Protein AF-A0A6A5URS4-F1 (afdb_monomer)

Organism: NCBI:txid1447943

InterPro domains:
  IPR021838 Protein of unknown function DUF3431 [PF11913] (34-203)

pLDDT: mean 83.33, std 19.39, range [23.53, 97.69]

Radius of gyration: 18.2 Å; Cα contacts (8 Å, |Δi|>4): 415; chains: 1; bounding box: 45×42×52 Å

Mean predicted aligned error: 7.95 Å

Foldseek 3Di:
DKAWQAQQDPVRPFGHGDPDDPPPPDDDPPVHRLCVCLVCVVPDGFKTWIGHDDQAFQQQQAPQSGCVLLRVLFDVVLCVVLQKAASDQAQPPFPFFLAQQVVCQCPDDVPLRLNNVLQVVCCQLPPPDDDDRGAGDRFDQGMMGGSVLSVVDDSVSSVSLSVCQVPDPDDPSNNVRSVRRCVVVSSPHPRGDRFFSLVNCCSGRVPNPADAPDRRDGNNGHDRDPDRDADPPPPQAHPVRDGDDDSDDPD

Solvent-accessible surface area (backbone atoms only — not comparable to full-atom values): 14514 Å² total; per-residue (Å²): 124,50,40,66,55,22,35,61,44,96,82,74,84,51,68,39,64,64,92,71,77,90,83,70,89,82,76,67,93,78,48,70,56,55,49,49,55,62,77,33,60,95,69,58,59,68,37,42,33,33,32,56,84,56,56,64,38,80,82,29,72,27,74,58,13,39,39,63,69,52,64,76,32,47,34,62,72,48,34,69,73,60,25,48,39,70,69,34,41,56,21,91,44,31,36,66,56,65,29,33,22,74,81,29,55,77,45,83,58,96,71,86,53,35,24,23,54,34,42,66,50,44,50,68,69,41,71,92,57,82,83,55,70,41,31,12,32,36,50,82,53,30,32,36,38,24,39,68,44,59,60,74,48,60,66,68,55,58,50,48,51,51,48,49,70,74,69,50,92,60,55,71,71,38,54,47,46,44,51,44,71,35,49,55,46,74,58,73,42,57,53,52,51,64,66,43,23,63,58,35,36,23,53,47,38,66,50,60,94,64,84,48,95,46,60,48,41,33,75,88,35,40,71,89,67,98,55,94,66,80,46,83,63,58,66,44,29,38,91,86,74,41,85,40,82,63,80,65,80,93,123

Nearest PDB structures (foldseek):
  6u4b-assembly1_A  TM=4.841E-01  e=1.661E+00  Klebsiella pneumoniae

Structure (mmCIF, N/CA/C/O backbone):
data_AF-A0A6A5URS4-F1
#
_entry.id   AF-A0A6A5URS4-F1
#
loop_
_atom_site.group_PDB
_atom_site.id
_atom_site.type_symbol
_atom_site.label_atom_id
_atom_site.label_alt_id
_atom_site.label_comp_id
_atom_site.label_asym_id
_atom_site.label_entity_id
_atom_site.label_seq_id
_atom_site.pdbx_PDB_ins_code
_atom_site.Cartn_x
_atom_site.Cartn_y
_atom_site.Cartn_z
_atom_site.occupancy
_atom_site.B_iso_or_equiv
_atom_site.auth_seq_id
_atom_site.auth_comp_id
_atom_site.auth_asym_id
_atom_site.auth_atom_id
_atom_site.pdbx_PDB_model_num
ATOM 1 N N . MET A 1 1 ? -5.156 7.722 -6.228 1.00 39.22 1 MET A N 1
ATOM 2 C CA . MET A 1 1 ? -6.021 6.889 -5.353 1.00 39.22 1 MET A CA 1
ATOM 3 C C . MET A 1 1 ? -6.401 5.601 -6.073 1.00 39.22 1 MET A C 1
ATOM 5 O O . MET A 1 1 ? -6.488 5.619 -7.298 1.00 39.22 1 MET A O 1
ATOM 9 N N . ALA A 1 2 ? -6.536 4.492 -5.349 1.00 33.38 2 ALA A N 1
ATOM 10 C CA . ALA A 1 2 ? -6.688 3.148 -5.904 1.00 33.38 2 ALA A CA 1
ATOM 11 C C . ALA A 1 2 ? -8.144 2.632 -5.821 1.00 33.38 2 ALA A C 1
ATOM 13 O O . ALA A 1 2 ? -8.821 2.856 -4.821 1.00 33.38 2 ALA A O 1
ATOM 14 N N . GLN A 1 3 ? -8.640 1.975 -6.873 1.00 39.16 3 GLN A N 1
ATOM 15 C CA . GLN A 1 3 ? -9.983 1.391 -6.991 1.00 39.16 3 GLN A CA 1
ATOM 16 C C . GLN A 1 3 ? -9.964 -0.132 -6.706 1.00 39.16 3 GLN A C 1
ATOM 18 O O . GLN A 1 3 ? -8.910 -0.751 -6.560 1.00 39.16 3 GLN A O 1
ATOM 23 N N . VAL A 1 4 ? -11.138 -0.752 -6.571 1.00 45.12 4 VAL A N 1
ATOM 24 C CA . VAL A 1 4 ? -11.290 -2.220 -6.537 1.00 45.12 4 VAL A CA 1
ATOM 25 C C . VAL A 1 4 ? -11.300 -2.720 -7.980 1.00 45.12 4 VAL A C 1
ATOM 27 O O . VAL A 1 4 ? -12.211 -2.369 -8.724 1.00 45.12 4 VAL A O 1
ATOM 30 N N . PHE A 1 5 ? -10.307 -3.512 -8.391 1.00 43.25 5 PHE A N 1
ATOM 31 C CA . PHE A 1 5 ? -10.167 -3.957 -9.789 1.00 43.25 5 PHE A CA 1
ATOM 32 C C . PHE A 1 5 ? -10.420 -5.441 -10.027 1.00 43.25 5 PHE A C 1
ATOM 34 O O . PHE A 1 5 ? -10.393 -5.882 -11.174 1.00 43.25 5 PHE A O 1
ATOM 41 N N . GLY A 1 6 ? -10.715 -6.216 -8.988 1.00 49.34 6 GLY A N 1
ATOM 42 C CA . GLY A 1 6 ? -10.865 -7.650 -9.162 1.00 49.34 6 GLY A CA 1
ATOM 43 C C . GLY A 1 6 ? -11.648 -8.312 -8.048 1.00 49.34 6 GLY A C 1
ATOM 44 O O . GLY A 1 6 ? -11.278 -8.199 -6.882 1.00 49.34 6 GLY A O 1
ATOM 45 N N . VAL A 1 7 ? -12.688 -9.043 -8.439 1.00 44.72 7 VAL A N 1
ATOM 46 C CA . VAL A 1 7 ? -13.185 -10.205 -7.700 1.00 44.72 7 VAL A CA 1
ATOM 47 C C . VAL A 1 7 ? -12.621 -11.440 -8.402 1.00 44.72 7 VAL A C 1
ATOM 49 O O . VAL A 1 7 ? -12.713 -11.540 -9.631 1.00 44.72 7 VAL A O 1
ATOM 52 N N . ALA A 1 8 ? -11.991 -12.345 -7.651 1.00 43.31 8 ALA A N 1
ATOM 53 C CA . ALA A 1 8 ? -11.546 -13.622 -8.202 1.00 43.31 8 ALA A CA 1
ATOM 54 C C . ALA A 1 8 ? -12.772 -14.451 -8.625 1.00 43.31 8 ALA A C 1
ATOM 56 O O . ALA A 1 8 ? -13.715 -14.611 -7.852 1.00 43.31 8 ALA A O 1
ATOM 57 N N . ASP A 1 9 ? -12.778 -14.935 -9.868 1.00 39.00 9 ASP A N 1
ATOM 58 C CA . ASP A 1 9 ? -13.810 -15.850 -10.357 1.00 39.00 9 ASP A CA 1
ATOM 59 C C . ASP A 1 9 ? -13.654 -17.214 -9.657 1.00 39.00 9 ASP A C 1
ATOM 61 O O . ASP A 1 9 ? -12.554 -17.778 -9.720 1.00 39.00 9 ASP A O 1
ATOM 65 N N . PRO A 1 10 ? -14.704 -17.790 -9.041 1.00 38.69 10 PRO A N 1
ATOM 66 C CA . PRO A 1 10 ? -14.643 -19.131 -8.455 1.00 38.69 10 PRO A CA 1
ATOM 67 C C . PRO A 1 10 ? -14.248 -20.238 -9.454 1.00 38.69 10 PRO A C 1
ATOM 69 O O . PRO A 1 10 ? -13.943 -21.351 -9.035 1.00 38.69 10 PRO A O 1
ATOM 72 N N . THR A 1 11 ? -14.214 -19.964 -10.767 1.00 39.94 11 THR A N 1
ATOM 73 C CA . THR A 1 11 ? -13.772 -20.917 -11.803 1.00 39.94 11 THR A CA 1
ATOM 74 C C . THR A 1 11 ? -12.301 -20.788 -12.230 1.00 39.94 11 THR A C 1
ATOM 76 O O . THR A 1 11 ? -11.890 -21.455 -13.178 1.00 39.94 11 THR A O 1
ATOM 79 N N . GLY A 1 12 ? -11.488 -19.945 -11.579 1.00 35.84 12 GLY A N 1
ATOM 80 C CA . GLY A 1 12 ? -10.029 -19.905 -11.786 1.00 35.84 12 GLY A CA 1
ATOM 81 C C . GLY A 1 12 ? -9.537 -19.246 -13.086 1.00 35.84 12 GLY A C 1
ATOM 82 O O . GLY A 1 12 ? -8.358 -19.349 -13.413 1.00 35.84 12 GLY A O 1
ATOM 83 N N . SER A 1 13 ? -10.398 -18.549 -13.837 1.00 36.44 13 SER A N 1
ATOM 84 C CA . SER A 1 13 ? -10.063 -17.978 -15.158 1.00 36.44 13 SER A CA 1
ATOM 85 C C . SER A 1 13 ? -9.653 -16.493 -15.160 1.00 36.44 13 SER A C 1
ATOM 87 O O . SER A 1 13 ? -9.626 -15.870 -16.220 1.00 36.44 13 SER A O 1
ATOM 89 N N . GLY A 1 14 ? -9.310 -15.917 -14.003 1.00 48.38 14 GLY A N 1
ATOM 90 C CA . GLY A 1 14 ? -8.761 -14.558 -13.881 1.00 48.38 14 GLY A CA 1
ATOM 91 C C . GLY A 1 14 ? -9.614 -13.583 -13.062 1.00 48.38 14 GLY A C 1
ATOM 92 O O . GLY A 1 14 ? -10.703 -13.907 -12.590 1.00 48.38 14 GLY A O 1
ATOM 93 N N . TRP A 1 15 ? -9.087 -12.370 -12.875 1.00 47.22 15 TRP A N 1
ATOM 94 C CA . TRP A 1 15 ? -9.756 -11.281 -12.163 1.00 47.22 15 TRP A CA 1
ATOM 95 C C . TRP A 1 15 ? -10.857 -10.668 -13.028 1.00 47.22 15 TRP A C 1
ATOM 97 O O . TRP A 1 15 ? -10.594 -10.226 -14.149 1.00 47.22 15 TRP A O 1
ATOM 107 N N . ARG A 1 16 ? -12.089 -10.600 -12.513 1.00 42.78 16 ARG A N 1
ATOM 108 C CA . ARG A 1 16 ? -13.166 -9.841 -13.161 1.00 42.78 16 ARG A CA 1
ATOM 109 C C . ARG A 1 16 ? -13.296 -8.468 -12.507 1.00 42.78 16 ARG A C 1
ATOM 111 O O . ARG A 1 16 ? -13.319 -8.405 -11.275 1.00 42.78 16 ARG A O 1
ATOM 118 N N . PRO A 1 17 ? -13.462 -7.384 -13.287 1.00 43.75 17 PRO A N 1
ATOM 119 C CA . PRO A 1 17 ? -13.872 -6.105 -12.726 1.00 43.75 17 PRO A CA 1
ATOM 120 C C . PRO A 1 17 ? -15.165 -6.305 -11.933 1.00 43.75 17 PRO A C 1
ATOM 122 O O . PRO A 1 17 ? -16.109 -6.920 -12.442 1.00 43.75 17 PRO A O 1
ATOM 125 N N . ALA A 1 18 ? -15.226 -5.799 -10.701 1.00 41.00 18 ALA A N 1
ATOM 126 C CA . ALA A 1 18 ? -16.483 -5.764 -9.967 1.00 41.00 18 ALA A CA 1
ATOM 127 C C . ALA A 1 18 ? -17.496 -4.954 -10.799 1.00 41.00 18 ALA A C 1
ATOM 129 O O . ALA A 1 18 ? -17.259 -3.787 -11.116 1.00 41.00 18 ALA A O 1
ATOM 130 N N . LYS A 1 19 ? -18.613 -5.564 -11.216 1.00 36.00 19 LYS A N 1
ATOM 131 C CA . LYS A 1 19 ? -19.698 -4.829 -11.880 1.00 36.00 19 LYS A CA 1
ATOM 132 C C . LYS A 1 19 ? -20.358 -3.905 -10.851 1.00 36.00 19 LYS A C 1
ATOM 134 O O . LYS A 1 19 ? -21.256 -4.342 -10.143 1.00 36.00 19 LYS A O 1
ATOM 139 N N . ALA A 1 20 ? -19.949 -2.638 -10.799 1.00 31.59 20 ALA A N 1
ATOM 140 C CA . ALA A 1 20 ? -20.690 -1.579 -10.114 1.00 31.59 20 ALA A CA 1
ATOM 141 C C . ALA A 1 20 ? -20.427 -0.189 -10.737 1.00 31.59 20 ALA A C 1
ATOM 143 O O . ALA A 1 20 ? -19.345 0.375 -10.622 1.00 31.59 20 ALA A O 1
ATOM 144 N N . LEU A 1 21 ? -21.474 0.341 -11.382 1.00 33.16 21 LEU A N 1
ATOM 145 C CA . LEU A 1 21 ? -21.854 1.763 -11.455 1.00 33.16 21 LEU A CA 1
ATOM 146 C C . LEU A 1 21 ? -20.827 2.781 -11.997 1.00 33.16 21 LEU A C 1
ATOM 148 O O . LEU A 1 21 ? -20.313 3.638 -11.286 1.00 33.16 21 LEU A O 1
ATOM 152 N N . VAL A 1 22 ? -20.696 2.818 -13.326 1.00 29.94 22 VAL A N 1
ATOM 153 C CA . VAL A 1 22 ? -20.069 3.923 -14.087 1.00 29.94 22 VAL A CA 1
ATOM 154 C C . VAL A 1 22 ? -20.869 5.247 -13.995 1.00 29.94 22 VAL A C 1
ATOM 156 O O . VAL A 1 22 ? -20.374 6.300 -14.381 1.00 29.94 22 VAL A O 1
ATOM 159 N N . HIS A 1 23 ? -22.087 5.249 -13.437 1.00 23.53 23 HIS A N 1
ATOM 160 C CA . HIS A 1 23 ? -23.019 6.384 -13.548 1.00 23.53 23 HIS A CA 1
ATOM 161 C C . HIS A 1 23 ? -23.103 7.364 -12.363 1.00 23.53 23 HIS A C 1
ATOM 163 O O . HIS A 1 23 ? -23.906 8.291 -12.424 1.00 23.53 23 HIS A O 1
ATOM 169 N N . GLN A 1 24 ? -22.263 7.263 -11.329 1.00 26.42 24 GLN A N 1
ATOM 170 C CA . GLN A 1 24 ? -22.275 8.232 -10.216 1.00 26.42 24 GLN A CA 1
ATOM 171 C C . GLN A 1 24 ? -20.876 8.785 -9.895 1.00 26.42 24 GLN A C 1
ATOM 173 O O . GLN A 1 24 ? -20.415 8.795 -8.763 1.00 26.42 24 GLN A O 1
ATOM 178 N N . GLN A 1 25 ? -20.175 9.287 -10.917 1.00 35.41 25 GLN A N 1
ATOM 179 C CA . GLN A 1 25 ? -18.819 9.850 -10.794 1.00 35.41 25 GLN A CA 1
ATOM 180 C C . GLN A 1 25 ? -18.761 11.308 -10.289 1.00 35.41 25 GLN A C 1
ATOM 182 O O . GLN A 1 25 ? -17.893 12.083 -10.691 1.00 35.41 25 GLN A O 1
ATOM 187 N N . ARG A 1 26 ? -19.651 11.717 -9.382 1.00 30.12 26 ARG A N 1
ATOM 188 C CA . ARG A 1 26 ? -19.564 13.042 -8.745 1.00 30.12 26 ARG A CA 1
ATOM 189 C C . ARG A 1 26 ? -19.908 12.979 -7.260 1.00 30.12 26 ARG A C 1
ATOM 191 O O . ARG A 1 26 ? -21.005 13.351 -6.873 1.00 30.12 26 ARG A O 1
ATOM 198 N N . ALA A 1 27 ? -18.945 12.527 -6.460 1.00 29.86 27 ALA A N 1
ATOM 199 C CA . ALA A 1 27 ? -18.604 13.067 -5.139 1.00 29.86 27 ALA A CA 1
ATOM 200 C C . ALA A 1 27 ? -17.473 12.219 -4.525 1.00 29.86 27 ALA A C 1
ATOM 202 O O . ALA A 1 27 ? -17.609 11.010 -4.408 1.00 29.86 27 ALA A O 1
ATOM 203 N N . LEU A 1 28 ? -16.368 12.882 -4.163 1.00 39.09 28 LEU A N 1
ATOM 204 C CA . LEU A 1 28 ? -15.270 12.425 -3.293 1.00 39.09 28 LEU A CA 1
ATOM 205 C C . LEU A 1 28 ? -14.466 11.187 -3.753 1.00 39.09 28 LEU A C 1
ATOM 207 O O . LEU A 1 28 ? -14.853 10.028 -3.629 1.00 39.09 28 LEU A O 1
ATOM 211 N N . LYS A 1 29 ? -13.245 11.461 -4.235 1.00 41.03 29 LYS A N 1
ATOM 212 C CA . LYS A 1 29 ? -12.266 10.505 -4.793 1.00 41.03 29 LYS A CA 1
ATOM 213 C C . LYS A 1 29 ? -11.794 9.423 -3.797 1.00 41.03 29 LYS A C 1
ATOM 215 O O . LYS A 1 29 ? -11.132 8.476 -4.219 1.00 41.03 29 LYS A O 1
ATOM 220 N N . SER A 1 30 ? -12.160 9.534 -2.516 1.00 40.91 30 SER A N 1
ATOM 221 C CA . SER A 1 30 ? -11.771 8.657 -1.406 1.00 40.91 30 SER A CA 1
ATOM 222 C C . SER A 1 30 ? -12.851 7.633 -0.985 1.00 40.91 30 SER A C 1
ATOM 224 O O . SER A 1 30 ? -12.552 6.753 -0.172 1.00 40.91 30 SER A O 1
ATOM 226 N N . ASP A 1 31 ? -14.071 7.681 -1.536 1.00 47.44 31 ASP A N 1
ATOM 227 C CA . ASP A 1 31 ? -15.219 6.892 -1.035 1.00 47.44 31 ASP A CA 1
ATOM 228 C C . ASP A 1 31 ? -15.298 5.465 -1.638 1.00 47.44 31 ASP A C 1
ATOM 230 O O . ASP A 1 31 ? -15.711 4.512 -0.979 1.00 47.44 31 ASP A O 1
ATOM 234 N N . PHE A 1 32 ? -14.793 5.255 -2.862 1.00 44.84 32 PHE A N 1
ATOM 235 C CA . PHE A 1 32 ? -15.071 4.035 -3.648 1.00 44.84 32 PHE A CA 1
ATOM 236 C C . PHE A 1 32 ? -14.560 2.718 -3.031 1.00 44.84 32 PHE A C 1
ATOM 238 O O . PHE A 1 32 ? -15.265 1.710 -3.034 1.00 44.84 32 PHE A O 1
ATOM 245 N N . ARG A 1 33 ? -13.339 2.697 -2.478 1.00 45.91 33 ARG A N 1
ATOM 246 C CA . ARG A 1 33 ? -12.759 1.469 -1.897 1.00 45.91 33 ARG A CA 1
ATOM 247 C C . ARG A 1 33 ? -13.492 1.028 -0.620 1.00 45.91 33 ARG A C 1
ATOM 249 O O . ARG A 1 33 ? -13.589 -0.164 -0.342 1.00 45.91 33 ARG A O 1
ATOM 256 N N . ARG A 1 34 ? -13.969 2.002 0.159 1.00 51.59 34 ARG A N 1
ATOM 257 C CA . ARG A 1 34 ? -14.490 1.825 1.522 1.00 51.59 34 ARG A CA 1
ATOM 258 C C . ARG A 1 34 ? -15.977 1.511 1.540 1.00 51.59 34 ARG A C 1
ATOM 260 O O . ARG A 1 34 ? -16.388 0.667 2.331 1.00 51.59 34 ARG A O 1
ATOM 267 N N . SER A 1 35 ? -16.741 2.093 0.618 1.00 60.25 35 SER A N 1
ATOM 268 C CA . SER A 1 35 ? -18.145 1.734 0.426 1.00 60.25 35 SER A CA 1
ATOM 269 C C . SER A 1 35 ? -18.294 0.262 0.047 1.00 60.25 35 SER A C 1
ATOM 271 O O . SER A 1 35 ? -19.137 -0.409 0.623 1.00 60.25 35 SER A O 1
ATOM 273 N N . TYR A 1 36 ? -17.400 -0.306 -0.776 1.00 74.50 36 TYR A N 1
ATOM 274 C CA . TYR A 1 36 ? -17.541 -1.710 -1.180 1.00 74.50 36 TYR A CA 1
ATOM 275 C C . TYR A 1 36 ? -17.467 -2.699 -0.005 1.00 74.50 36 TYR A C 1
ATOM 277 O O . TYR A 1 36 ? -18.345 -3.555 0.110 1.00 74.50 36 TYR A O 1
ATOM 285 N N . ILE A 1 37 ? -16.441 -2.606 0.859 1.00 86.06 37 ILE A N 1
ATOM 286 C CA . ILE A 1 37 ? -16.299 -3.521 2.011 1.00 86.06 37 ILE A CA 1
ATOM 287 C C . ILE A 1 37 ? -17.521 -3.406 2.927 1.00 86.06 37 ILE A C 1
ATOM 289 O O . ILE A 1 37 ? -18.066 -4.422 3.341 1.00 86.06 37 ILE A O 1
ATOM 293 N N . ILE A 1 38 ? -17.969 -2.181 3.216 1.00 88.31 38 ILE A N 1
ATOM 294 C CA . ILE A 1 38 ? -19.094 -1.922 4.124 1.00 88.31 38 ILE A CA 1
ATOM 295 C C . ILE A 1 38 ? -20.417 -2.412 3.514 1.00 88.31 38 ILE A C 1
ATOM 297 O O . ILE A 1 38 ? -21.187 -3.107 4.179 1.00 88.31 38 ILE A O 1
ATOM 301 N N . GLU A 1 39 ? -20.687 -2.080 2.252 1.00 85.75 39 GLU A N 1
ATOM 302 C CA . GLU A 1 39 ? -21.930 -2.419 1.547 1.00 85.75 39 GLU A CA 1
ATOM 303 C C . GLU A 1 39 ? -22.069 -3.924 1.303 1.00 85.75 39 GLU A C 1
ATOM 305 O O . GLU A 1 39 ? -23.180 -4.445 1.327 1.00 85.75 39 GLU A O 1
ATOM 310 N N . ASN A 1 40 ? -20.951 -4.633 1.119 1.00 86.88 40 ASN A N 1
ATOM 311 C CA . ASN A 1 40 ? -20.939 -6.057 0.784 1.00 86.88 40 ASN A CA 1
ATOM 312 C C . ASN A 1 40 ? -20.452 -6.947 1.932 1.00 86.88 40 ASN A C 1
ATOM 314 O O . ASN A 1 40 ? -20.226 -8.130 1.707 1.00 86.88 40 ASN A O 1
ATOM 318 N N . TYR A 1 41 ? -20.284 -6.423 3.149 1.00 90.06 41 TYR A N 1
ATOM 319 C CA . TYR A 1 41 ? -19.627 -7.118 4.266 1.00 90.06 41 TYR A CA 1
ATOM 320 C C . TYR A 1 41 ? -20.181 -8.538 4.543 1.00 90.06 41 TYR A C 1
ATOM 322 O O . TYR A 1 41 ? -19.441 -9.509 4.762 1.00 90.06 41 TYR A O 1
ATOM 330 N N . ASP A 1 42 ? -21.500 -8.698 4.439 1.00 91.44 42 ASP A N 1
ATOM 331 C CA . ASP A 1 42 ? -22.187 -9.970 4.688 1.00 91.44 42 ASP A CA 1
ATOM 332 C C . ASP A 1 42 ? -22.076 -10.955 3.508 1.00 91.44 42 ASP A C 1
ATOM 334 O O . ASP A 1 42 ? -22.140 -12.172 3.694 1.00 91.44 42 ASP A O 1
ATOM 338 N N . VAL A 1 43 ? -21.798 -10.447 2.304 1.00 90.81 43 VAL A N 1
ATOM 339 C CA . VAL A 1 43 ? -21.758 -11.191 1.031 1.00 90.81 43 VAL A CA 1
ATOM 340 C C . VAL A 1 43 ? -20.454 -10.972 0.252 1.00 90.81 43 VAL A C 1
ATOM 342 O O . VAL A 1 43 ? -20.432 -11.026 -0.975 1.00 90.81 43 VAL A O 1
ATOM 345 N N . LEU A 1 44 ? -19.350 -10.732 0.964 1.00 87.12 44 LEU A N 1
ATOM 346 C CA . LEU A 1 44 ? -18.029 -10.525 0.371 1.00 87.12 44 LEU A CA 1
ATOM 347 C C . LEU A 1 44 ? -17.651 -11.703 -0.540 1.00 87.12 44 LEU A C 1
ATOM 349 O O . LEU A 1 44 ? -17.908 -12.866 -0.203 1.00 87.12 44 LEU A O 1
ATOM 353 N N . ALA A 1 45 ? -17.012 -11.387 -1.665 1.00 88.69 45 ALA A N 1
ATOM 354 C CA . ALA A 1 45 ? -16.333 -12.378 -2.488 1.00 88.69 45 ALA A CA 1
ATOM 355 C C . ALA A 1 45 ? -15.096 -12.929 -1.769 1.00 88.69 45 ALA A C 1
ATOM 357 O O . ALA A 1 45 ? -14.619 -12.292 -0.838 1.00 88.69 45 ALA A O 1
ATOM 358 N N . ASP A 1 46 ? -14.566 -14.071 -2.202 1.00 90.94 46 ASP A N 1
ATOM 359 C CA . ASP A 1 46 ? -13.507 -14.774 -1.459 1.00 90.94 46 ASP A CA 1
ATOM 360 C C . ASP A 1 46 ? -12.185 -13.997 -1.421 1.00 90.94 46 ASP A C 1
ATOM 362 O O . ASP A 1 46 ? -11.499 -13.975 -0.404 1.00 90.94 46 ASP A O 1
ATOM 366 N N . ASN A 1 47 ? -11.851 -13.296 -2.508 1.00 90.62 47 ASN A N 1
ATOM 367 C CA . ASN A 1 47 ? -10.602 -12.555 -2.643 1.00 90.62 47 ASN A CA 1
ATOM 368 C C . ASN A 1 47 ? -10.830 -11.180 -3.275 1.00 90.62 47 ASN A C 1
ATOM 370 O O . ASN A 1 47 ? -11.565 -11.042 -4.259 1.00 90.62 47 ASN A O 1
ATOM 374 N N . PHE A 1 48 ? -10.136 -10.179 -2.739 1.00 89.00 48 PHE A N 1
ATOM 375 C CA . PHE A 1 48 ? -10.214 -8.786 -3.156 1.00 89.00 48 PHE A CA 1
ATOM 376 C C . PHE A 1 48 ? -8.894 -8.299 -3.700 1.00 89.00 48 PHE A C 1
ATOM 378 O O . PHE A 1 48 ? -7.849 -8.524 -3.091 1.00 89.00 48 PHE A O 1
ATOM 385 N N . LEU A 1 49 ? -8.975 -7.536 -4.788 1.00 89.75 49 LEU A N 1
ATOM 386 C CA . LEU A 1 49 ? -7.836 -6.844 -5.359 1.00 89.75 49 LEU A CA 1
ATOM 387 C C . LEU A 1 49 ? -8.081 -5.346 -5.473 1.00 89.75 49 LEU A C 1
ATOM 389 O O . LEU A 1 49 ? -9.039 -4.871 -6.090 1.00 89.75 49 LEU A O 1
ATOM 393 N N . PHE A 1 50 ? -7.157 -4.601 -4.897 1.00 88.12 50 PHE A N 1
ATOM 394 C CA . PHE A 1 50 ? -7.243 -3.180 -4.652 1.00 88.12 50 PHE A CA 1
ATOM 395 C C . PHE A 1 50 ? -6.067 -2.523 -5.399 1.00 88.12 50 PHE A C 1
ATOM 397 O O . PHE A 1 50 ? -4.944 -2.563 -4.915 1.00 88.12 50 PHE A O 1
ATOM 404 N N . LEU A 1 51 ? -6.313 -1.901 -6.562 1.00 87.88 51 LEU A N 1
ATOM 405 C CA . LEU A 1 51 ? -5.288 -1.360 -7.481 1.00 87.88 51 LEU A CA 1
ATOM 406 C C . LEU A 1 51 ? -5.609 0.057 -7.941 1.00 87.88 51 LEU A C 1
ATOM 408 O O . LEU A 1 51 ? -6.765 0.457 -7.993 1.00 87.88 51 LEU A O 1
ATOM 412 N N . HIS A 1 52 ? -4.619 0.824 -8.364 1.00 84.38 52 HIS A N 1
ATOM 413 C CA . HIS A 1 52 ? -4.894 2.037 -9.129 1.00 84.38 52 HIS A CA 1
ATOM 414 C C . HIS A 1 52 ? -5.445 1.735 -10.534 1.00 84.38 52 HIS A C 1
ATOM 416 O O . HIS A 1 52 ? -5.224 0.651 -11.069 1.00 84.38 52 HIS A O 1
ATOM 422 N N . PRO A 1 53 ? -6.184 2.688 -11.134 1.00 80.38 53 PRO A N 1
ATOM 423 C CA . PRO A 1 53 ? -6.989 2.408 -12.319 1.00 80.38 53 PRO A CA 1
ATOM 424 C C . PRO A 1 53 ? -6.278 2.282 -13.641 1.00 80.38 53 PRO A C 1
ATOM 426 O O . PRO A 1 53 ? -6.822 1.687 -14.572 1.00 80.38 53 PRO A O 1
ATOM 429 N N . ASN A 1 54 ? -5.090 2.851 -13.746 1.00 87.12 54 ASN A N 1
ATOM 430 C CA . ASN A 1 54 ? -4.398 2.857 -15.013 1.00 87.12 54 ASN A CA 1
ATOM 431 C C . ASN A 1 54 ? -3.618 1.556 -15.163 1.00 87.12 54 ASN A C 1
ATOM 433 O O . ASN A 1 54 ? -2.944 1.110 -14.238 1.00 87.12 54 ASN A O 1
ATOM 437 N N . ARG A 1 55 ? -3.675 0.969 -16.360 1.00 90.00 55 ARG A N 1
ATOM 438 C CA . ARG A 1 55 ? -2.805 -0.154 -16.718 1.00 90.00 55 ARG A CA 1
ATOM 439 C C . ARG A 1 55 ? -1.335 0.240 -16.595 1.00 90.00 55 ARG A C 1
ATOM 441 O O . ARG A 1 55 ? -0.563 -0.511 -16.016 1.00 90.00 55 ARG A O 1
ATOM 448 N N . TYR A 1 56 ? -0.978 1.404 -17.136 1.00 92.62 56 TYR A N 1
ATOM 449 C CA . TYR A 1 56 ? 0.367 1.961 -17.062 1.00 92.62 56 TYR A CA 1
ATOM 450 C C . TYR A 1 56 ? 0.420 3.052 -16.001 1.00 92.62 56 TYR A C 1
ATOM 452 O O . TYR A 1 56 ? -0.283 4.059 -16.102 1.00 92.62 56 TYR A O 1
ATOM 460 N N . GLN A 1 57 ? 1.234 2.843 -14.974 1.00 92.12 57 GLN A N 1
ATOM 461 C CA . GLN A 1 57 ? 1.440 3.806 -13.894 1.00 92.12 57 GLN A CA 1
ATOM 462 C C . GLN A 1 57 ? 2.620 3.400 -13.019 1.00 92.12 57 GLN A C 1
ATOM 464 O O . GLN A 1 57 ? 2.808 2.225 -12.712 1.00 92.12 57 GLN A O 1
ATOM 469 N N . TRP A 1 58 ? 3.358 4.385 -12.527 1.00 92.06 58 TRP A N 1
ATOM 470 C CA . TRP A 1 58 ? 4.566 4.142 -11.745 1.00 92.06 58 TRP A CA 1
ATOM 471 C C . TRP A 1 58 ? 4.352 3.320 -10.464 1.00 92.06 58 TRP A C 1
ATOM 473 O O . TRP A 1 58 ? 5.301 2.771 -9.934 1.00 92.06 58 TRP A O 1
ATOM 483 N N . HIS A 1 59 ? 3.120 3.184 -9.971 1.00 91.50 59 HIS A N 1
ATOM 484 C CA . HIS A 1 59 ? 2.817 2.333 -8.819 1.00 91.50 59 HIS A CA 1
ATOM 485 C C . HIS A 1 59 ? 2.918 0.818 -9.109 1.00 91.50 59 HIS A C 1
ATOM 487 O O . HIS A 1 59 ? 2.787 0.013 -8.187 1.00 91.50 59 HIS A O 1
ATOM 493 N N . ASN A 1 60 ? 3.083 0.417 -10.374 1.00 93.19 60 ASN A N 1
ATOM 494 C CA . ASN A 1 60 ? 3.253 -0.976 -10.776 1.00 93.19 60 ASN A CA 1
ATOM 495 C C . ASN A 1 60 ? 4.741 -1.354 -10.777 1.00 93.19 60 ASN A C 1
ATOM 497 O O . ASN A 1 60 ? 5.525 -0.776 -11.526 1.00 93.19 60 ASN A O 1
ATOM 501 N N . ASP A 1 61 ? 5.098 -2.371 -9.993 1.00 91.62 61 ASP A N 1
ATOM 502 C CA . ASP A 1 61 ? 6.430 -2.986 -9.920 1.00 91.62 61 ASP A CA 1
ATOM 503 C C . ASP A 1 61 ? 6.744 -3.862 -11.156 1.00 91.62 61 ASP A C 1
ATOM 505 O O . ASP A 1 61 ? 6.947 -5.086 -11.111 1.00 91.62 61 ASP A O 1
ATOM 509 N N . ASP A 1 62 ? 6.762 -3.193 -12.303 1.00 93.81 62 ASP A N 1
ATOM 510 C CA . ASP A 1 62 ? 7.148 -3.721 -13.600 1.00 93.81 62 ASP A CA 1
ATOM 511 C C . ASP A 1 62 ? 8.063 -2.719 -14.326 1.00 93.81 62 ASP A C 1
ATOM 513 O O . ASP A 1 62 ? 7.832 -1.513 -14.209 1.00 93.81 62 ASP A O 1
ATOM 517 N N . PRO A 1 63 ? 9.066 -3.168 -15.109 1.00 93.25 63 PRO A N 1
ATOM 518 C CA . PRO A 1 63 ? 9.969 -2.257 -15.814 1.00 93.25 63 PRO A CA 1
ATOM 519 C C . PRO A 1 63 ? 9.265 -1.314 -16.797 1.00 93.25 63 PRO A C 1
ATOM 521 O O . PRO A 1 63 ? 9.770 -0.230 -17.078 1.00 93.25 63 PRO A O 1
ATOM 524 N N . ASP A 1 64 ? 8.091 -1.703 -17.310 1.00 94.50 64 ASP A N 1
ATOM 525 C CA . ASP A 1 64 ? 7.2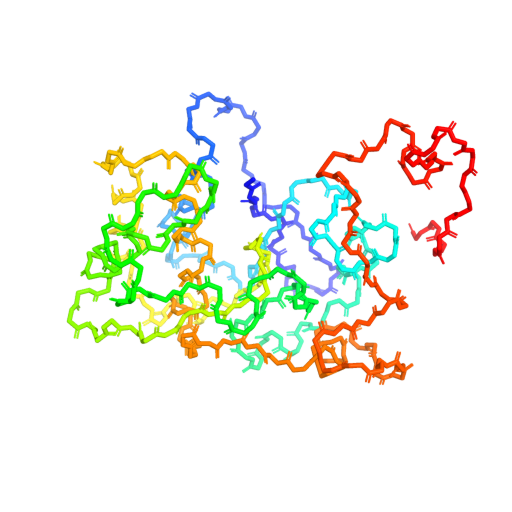58 -0.839 -18.144 1.00 94.50 64 ASP A CA 1
ATOM 526 C C . ASP A 1 64 ? 6.120 -0.171 -17.373 1.00 94.50 64 ASP A C 1
ATOM 528 O O . ASP A 1 64 ? 5.231 0.418 -17.992 1.00 94.50 64 ASP A O 1
ATOM 532 N N . TYR A 1 65 ? 6.096 -0.285 -16.046 1.00 94.62 65 TYR A N 1
ATOM 533 C CA . TYR A 1 65 ? 4.997 0.163 -15.195 1.00 94.62 65 TYR A CA 1
ATOM 534 C C . TYR A 1 65 ? 3.632 -0.416 -15.617 1.00 94.62 65 TYR A C 1
ATOM 536 O O . TYR A 1 65 ? 2.584 0.181 -15.357 1.00 94.62 65 TYR A O 1
ATOM 544 N N . ASP A 1 66 ? 3.631 -1.571 -16.292 1.00 93.69 66 ASP A N 1
ATOM 545 C CA . ASP A 1 66 ? 2.442 -2.269 -16.781 1.00 93.69 66 ASP A CA 1
ATOM 546 C C . ASP A 1 66 ? 1.886 -3.188 -15.687 1.00 93.69 66 ASP A C 1
ATOM 548 O O . ASP A 1 66 ? 2.566 -4.085 -15.191 1.00 93.69 66 ASP A O 1
ATOM 552 N N . GLY A 1 67 ? 0.620 -2.999 -15.323 1.00 91.50 67 GLY A N 1
ATOM 553 C CA . GLY A 1 67 ? -0.050 -3.838 -14.333 1.00 91.50 67 GLY A CA 1
ATOM 554 C C . GLY A 1 67 ? -0.376 -5.239 -14.856 1.00 91.50 67 GLY A C 1
ATOM 555 O O . GLY A 1 67 ? -0.489 -6.175 -14.069 1.00 91.50 67 GLY A O 1
ATOM 556 N N . VAL A 1 68 ? -0.506 -5.438 -16.173 1.00 91.06 68 VAL A N 1
ATOM 557 C CA . VAL A 1 68 ? -0.958 -6.726 -16.735 1.00 91.06 68 VAL A CA 1
ATOM 558 C C . VAL A 1 68 ? 0.009 -7.882 -16.432 1.00 91.06 68 VAL A C 1
ATOM 560 O O . VAL A 1 68 ? -0.461 -8.911 -15.932 1.00 91.06 68 VAL A O 1
ATOM 563 N N . PRO A 1 69 ? 1.333 -7.769 -16.674 1.00 91.06 69 PRO A N 1
ATOM 564 C CA . PRO A 1 69 ? 2.282 -8.831 -16.337 1.00 91.06 69 PRO A CA 1
ATOM 565 C C . PRO A 1 69 ? 2.282 -9.187 -14.849 1.00 91.06 69 PRO A C 1
ATOM 567 O O . PRO A 1 69 ? 2.357 -10.368 -14.507 1.00 91.06 69 PRO A O 1
ATOM 570 N N . MET A 1 70 ? 2.151 -8.186 -13.973 1.00 90.19 70 MET A N 1
ATOM 571 C CA . MET A 1 70 ? 2.088 -8.391 -12.525 1.00 90.19 70 MET A CA 1
ATOM 572 C C . MET A 1 70 ? 0.849 -9.193 -12.133 1.00 90.19 70 MET A C 1
ATOM 574 O O . MET A 1 70 ? 0.955 -10.198 -11.435 1.00 90.19 70 MET A O 1
ATOM 578 N N . LEU A 1 71 ? -0.326 -8.804 -12.633 1.00 91.25 71 LEU A N 1
ATOM 579 C CA . LEU A 1 71 ? -1.586 -9.468 -12.293 1.00 91.25 71 LEU A CA 1
ATOM 580 C C . LEU A 1 71 ? -1.673 -10.900 -12.809 1.00 91.25 71 LEU A C 1
ATOM 582 O O . LEU A 1 71 ? -2.223 -11.758 -12.125 1.00 91.25 71 LEU A O 1
ATOM 586 N N . ARG A 1 72 ? -1.097 -11.186 -13.980 1.00 91.19 72 ARG A N 1
ATOM 587 C CA . ARG A 1 72 ? -1.012 -12.559 -14.510 1.00 91.19 72 ARG A CA 1
ATOM 588 C C . ARG A 1 72 ? -0.099 -13.460 -13.686 1.00 91.19 72 ARG A C 1
ATOM 590 O O . ARG A 1 72 ? -0.271 -14.673 -13.694 1.00 91.19 72 ARG A O 1
ATOM 597 N N . ARG A 1 73 ? 0.892 -12.872 -13.019 1.00 93.44 73 ARG A N 1
ATOM 598 C CA . ARG A 1 73 ? 1.865 -13.574 -12.180 1.00 93.44 73 ARG A CA 1
ATOM 599 C C . ARG A 1 73 ? 1.456 -13.653 -10.715 1.00 93.44 73 ARG A C 1
ATOM 601 O O . ARG A 1 73 ? 2.100 -14.381 -9.965 1.00 93.44 73 ARG A O 1
ATOM 608 N N . PHE A 1 74 ? 0.423 -12.918 -10.314 1.00 95.81 74 PHE A N 1
ATOM 609 C CA . PHE A 1 74 ? -0.018 -12.843 -8.931 1.00 95.81 74 PHE A CA 1
ATOM 610 C C . PHE A 1 74 ? -0.365 -14.233 -8.376 1.00 95.81 74 PHE A C 1
ATOM 612 O O . PHE A 1 74 ? -1.176 -14.965 -8.944 1.00 95.81 74 PHE A O 1
ATOM 619 N N . GLN A 1 75 ? 0.268 -14.607 -7.267 1.00 96.94 75 GLN A N 1
ATOM 620 C CA . GLN A 1 75 ? 0.139 -15.928 -6.658 1.00 96.94 75 GLN A CA 1
ATOM 621 C C . GLN A 1 75 ? -1.058 -15.965 -5.698 1.00 96.94 75 GLN A C 1
ATOM 623 O O . GLN A 1 75 ? -0.937 -15.626 -4.522 1.00 96.94 75 GLN A O 1
ATOM 628 N N . MET A 1 76 ? -2.215 -16.426 -6.186 1.00 94.75 76 MET A N 1
ATOM 629 C CA . MET A 1 76 ? -3.437 -16.552 -5.370 1.00 94.75 76 MET A CA 1
ATOM 630 C C . MET A 1 76 ? -3.238 -17.431 -4.133 1.00 94.75 76 MET A C 1
ATOM 632 O O . MET A 1 76 ? -3.669 -17.056 -3.051 1.00 94.75 76 MET A O 1
ATOM 636 N N . ALA A 1 77 ? -2.508 -18.542 -4.265 1.00 96.12 77 ALA A N 1
ATOM 637 C CA . ALA A 1 77 ? -2.209 -19.422 -3.135 1.00 96.12 77 ALA A CA 1
ATOM 638 C C . ALA A 1 77 ? -1.442 -18.700 -2.011 1.00 96.12 77 ALA A C 1
ATOM 640 O O . ALA A 1 77 ? -1.668 -18.966 -0.834 1.00 96.12 77 ALA A O 1
ATOM 641 N N . TYR A 1 78 ? -0.562 -17.754 -2.363 1.00 97.62 78 TYR A N 1
ATOM 642 C CA . TYR A 1 78 ? 0.147 -16.951 -1.370 1.00 97.62 78 TYR A CA 1
ATOM 643 C C . TYR A 1 78 ? -0.787 -15.953 -0.675 1.00 97.62 78 TYR A C 1
ATOM 645 O O . TYR A 1 78 ? -0.702 -15.786 0.539 1.00 97.62 78 TYR A O 1
ATOM 653 N N . LEU A 1 79 ? -1.718 -15.335 -1.414 1.00 97.69 79 LEU A N 1
ATOM 654 C CA . LEU A 1 79 ? -2.763 -14.495 -0.823 1.00 97.69 79 LEU A CA 1
ATOM 655 C C . LEU A 1 79 ? -3.638 -15.283 0.156 1.00 97.69 79 LEU A C 1
ATOM 657 O O . LEU A 1 79 ? -3.862 -14.820 1.269 1.00 97.69 79 LEU A O 1
ATOM 661 N N . GLU A 1 80 ? -4.115 -16.458 -0.245 1.00 96.25 80 GLU A N 1
ATOM 662 C CA . GLU A 1 80 ? -4.979 -17.303 0.586 1.00 96.25 80 GLU A CA 1
ATOM 663 C C . GLU A 1 80 ? -4.265 -17.770 1.859 1.00 96.25 80 GLU A C 1
ATOM 665 O O . GLU A 1 80 ? -4.877 -17.829 2.924 1.00 96.25 80 GLU A O 1
ATOM 670 N N . GLN A 1 81 ? -2.956 -18.026 1.775 1.00 97.06 81 GLN A N 1
ATOM 671 C CA . GLN A 1 81 ? -2.129 -18.349 2.935 1.00 97.06 81 GLN A CA 1
ATOM 672 C C . GLN A 1 81 ? -1.926 -17.146 3.873 1.00 97.06 81 GLN A C 1
ATOM 674 O O . GLN A 1 81 ? -1.997 -17.295 5.092 1.00 97.06 81 GLN A O 1
ATOM 679 N N . GLU A 1 82 ? -1.629 -15.962 3.333 1.00 97.56 82 GLU A N 1
ATOM 680 C CA . GLU A 1 82 ? -1.249 -14.790 4.135 1.00 97.56 82 GLU A CA 1
ATOM 681 C C . GLU A 1 82 ? -2.429 -13.924 4.588 1.00 97.56 82 GLU A C 1
ATOM 683 O O . GLU A 1 82 ? -2.273 -13.083 5.485 1.00 97.56 82 GLU A O 1
ATOM 688 N N . GLY A 1 83 ? -3.583 -14.059 3.934 1.00 97.44 83 GLY A N 1
ATOM 689 C CA . GLY A 1 83 ? -4.788 -13.254 4.121 1.00 97.44 83 GLY A CA 1
ATOM 690 C C . GLY A 1 83 ? -4.687 -11.817 3.595 1.00 97.44 83 GLY A C 1
ATOM 691 O O . GLY A 1 83 ? -5.692 -11.250 3.182 1.00 97.44 83 GLY A O 1
ATOM 692 N N . TYR A 1 84 ? -3.491 -11.224 3.590 1.00 97.38 84 TYR A N 1
ATOM 693 C CA . TYR A 1 84 ? -3.188 -9.895 3.057 1.00 97.38 84 TYR A CA 1
ATOM 694 C C . TYR A 1 84 ? -1.832 -9.899 2.358 1.00 97.38 84 TYR A C 1
ATOM 696 O O . TYR A 1 84 ? -0.851 -10.403 2.91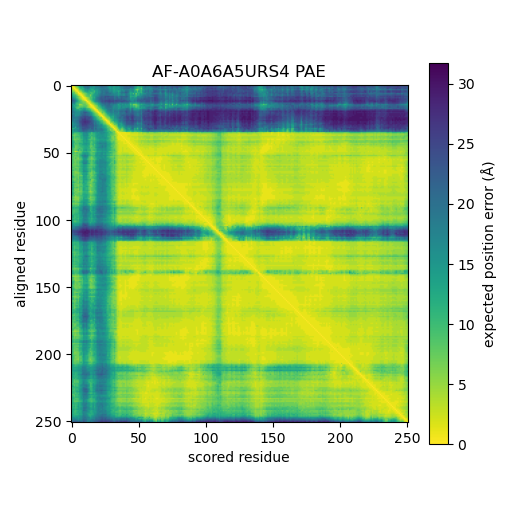0 1.00 97.38 84 TYR A O 1
ATOM 704 N N . VAL A 1 85 ? -1.769 -9.278 1.181 1.00 97.19 85 VAL A N 1
ATOM 705 C CA . VAL A 1 85 ? -0.542 -9.133 0.390 1.00 97.19 85 VAL A CA 1
ATOM 706 C C . VAL A 1 85 ? -0.463 -7.723 -0.184 1.00 97.19 85 VAL A C 1
ATOM 708 O O . VAL A 1 85 ? -1.361 -7.304 -0.913 1.00 97.19 85 VAL A O 1
ATOM 711 N N . ASN A 1 86 ? 0.627 -7.003 0.091 1.00 95.19 86 ASN A N 1
ATOM 712 C CA . ASN A 1 86 ? 0.959 -5.793 -0.660 1.00 95.19 86 ASN A CA 1
ATOM 713 C C . ASN A 1 86 ? 1.518 -6.194 -2.038 1.00 95.19 86 ASN A C 1
ATOM 715 O O . ASN A 1 86 ? 2.341 -7.101 -2.144 1.00 95.19 86 ASN A O 1
ATOM 719 N N . ILE A 1 87 ? 1.019 -5.560 -3.096 1.00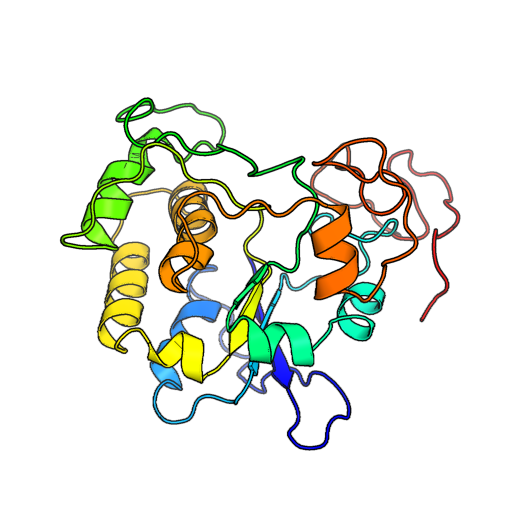 93.12 87 ILE A N 1
ATOM 720 C CA . ILE A 1 87 ? 1.366 -5.868 -4.494 1.00 93.12 87 ILE A CA 1
ATOM 721 C C . ILE A 1 87 ? 2.627 -5.111 -4.918 1.00 93.12 87 ILE A C 1
ATOM 723 O O . ILE A 1 87 ? 3.268 -5.470 -5.903 1.00 93.12 87 ILE A O 1
ATOM 727 N N . ARG A 1 88 ? 3.006 -4.078 -4.168 1.00 93.06 88 ARG A N 1
ATOM 728 C CA . ARG A 1 88 ? 4.270 -3.377 -4.322 1.00 93.06 88 ARG A CA 1
ATOM 729 C C . ARG A 1 88 ? 5.329 -4.044 -3.446 1.00 93.06 88 ARG A C 1
ATOM 731 O O . ARG A 1 88 ? 5.115 -4.267 -2.257 1.00 93.06 88 ARG A O 1
ATOM 738 N N . CYS A 1 89 ? 6.463 -4.363 -4.050 1.00 94.88 89 CYS A N 1
ATOM 739 C CA . CYS A 1 89 ? 7.606 -4.993 -3.408 1.00 94.88 89 CYS A CA 1
ATOM 740 C C . CYS A 1 89 ? 8.737 -4.003 -3.130 1.00 94.88 89 CYS A C 1
ATOM 742 O O . CYS A 1 89 ? 9.453 -4.180 -2.152 1.00 94.88 89 CYS A O 1
ATOM 744 N N . ALA A 1 90 ? 8.935 -3.009 -3.995 1.00 93.00 90 ALA A N 1
ATOM 745 C CA . ALA A 1 90 ? 10.117 -2.157 -3.996 1.00 93.00 90 ALA A CA 1
ATOM 746 C C . ALA A 1 90 ? 10.079 -1.068 -2.897 1.00 93.00 90 ALA A C 1
ATOM 748 O O . ALA A 1 90 ? 9.109 -0.313 -2.776 1.00 93.00 90 ALA A O 1
ATOM 749 N N . TRP A 1 91 ? 11.151 -0.955 -2.100 1.00 92.88 91 TRP A N 1
ATOM 750 C CA . TRP A 1 91 ? 11.169 -0.141 -0.874 1.00 92.88 91 TRP A CA 1
ATOM 751 C C . TRP A 1 91 ? 11.389 1.351 -1.097 1.00 92.88 91 TRP A C 1
ATOM 753 O O . TRP A 1 91 ? 11.246 2.106 -0.144 1.00 92.88 91 TRP A O 1
ATOM 763 N N . GLN A 1 92 ? 11.691 1.801 -2.323 1.00 88.56 92 GLN A N 1
ATOM 764 C CA . GLN A 1 92 ? 12.094 3.191 -2.610 1.00 88.56 92 GLN A CA 1
ATOM 765 C C . GLN A 1 92 ? 11.111 4.250 -2.089 1.00 88.56 92 GLN A C 1
ATOM 767 O O . GLN A 1 92 ? 11.473 5.416 -1.999 1.00 88.56 92 GLN A O 1
ATOM 772 N N . LEU A 1 93 ? 9.873 3.854 -1.779 1.00 88.75 93 LEU A N 1
ATOM 773 C CA . LEU A 1 93 ? 8.911 4.664 -1.047 1.00 88.75 93 LEU A CA 1
ATOM 774 C C . LEU A 1 93 ? 8.231 3.797 0.016 1.00 88.75 93 LEU A C 1
ATOM 776 O O . LEU A 1 93 ? 7.650 2.756 -0.320 1.00 88.75 93 LEU A O 1
ATOM 780 N N . GLY A 1 94 ? 8.245 4.256 1.267 1.00 91.19 94 GLY A N 1
ATOM 781 C CA . GLY A 1 94 ? 7.450 3.697 2.352 1.00 91.19 94 GLY A CA 1
ATOM 782 C C . GLY A 1 94 ? 8.133 2.721 3.307 1.00 91.19 94 GLY A C 1
ATOM 783 O O . GLY A 1 94 ? 7.707 2.616 4.454 1.00 91.19 94 GLY A O 1
ATOM 784 N N . CYS A 1 95 ? 9.170 2.013 2.873 1.00 93.69 95 CYS A N 1
ATOM 785 C CA . CYS A 1 95 ? 9.919 1.095 3.728 1.00 93.69 95 CYS A CA 1
ATOM 786 C C . CYS A 1 95 ? 11.312 1.659 4.047 1.00 93.69 95 CYS A C 1
ATOM 788 O O . CYS A 1 95 ? 11.900 2.301 3.178 1.00 93.69 95 CYS A O 1
ATOM 790 N N . PRO A 1 96 ? 11.882 1.362 5.230 1.00 92.50 96 PRO A N 1
ATOM 791 C CA . PRO A 1 96 ? 11.304 0.546 6.305 1.00 92.50 96 PRO A CA 1
ATOM 792 C C . PRO A 1 96 ? 10.485 1.336 7.343 1.00 92.50 96 PRO A C 1
ATOM 794 O O . PRO A 1 96 ? 9.704 0.731 8.073 1.00 92.50 96 PRO A O 1
ATOM 797 N N . ASP A 1 97 ? 10.665 2.653 7.419 1.00 92.81 97 ASP A N 1
ATOM 798 C CA . ASP A 1 97 ? 10.258 3.499 8.548 1.00 92.81 97 ASP A CA 1
ATOM 799 C C . ASP A 1 97 ? 9.748 4.877 8.089 1.00 92.81 97 ASP A C 1
ATOM 801 O O . ASP A 1 97 ? 10.134 5.912 8.629 1.00 92.81 97 ASP A O 1
ATOM 805 N N . GLU A 1 98 ? 8.888 4.889 7.068 1.00 92.50 98 GLU A N 1
ATOM 806 C CA . GLU A 1 98 ? 8.378 6.114 6.435 1.00 92.50 98 GLU A CA 1
ATOM 807 C C . GLU A 1 98 ? 7.724 7.096 7.399 1.00 92.50 98 GLU A C 1
ATOM 809 O O . GLU A 1 98 ? 7.849 8.302 7.212 1.00 92.50 98 GLU A O 1
ATOM 814 N N . ILE A 1 99 ? 6.972 6.580 8.368 1.00 92.69 99 ILE A N 1
ATOM 815 C CA . ILE A 1 99 ? 6.235 7.401 9.321 1.00 92.69 99 ILE A CA 1
ATOM 816 C C . ILE A 1 99 ? 6.764 7.097 10.713 1.00 92.69 99 ILE A C 1
ATOM 818 O O . ILE A 1 99 ? 6.876 5.928 11.097 1.00 92.69 99 ILE A O 1
ATOM 822 N N . LYS A 1 100 ? 7.038 8.153 11.481 1.00 94.12 100 LYS A N 1
ATOM 823 C CA . LYS A 1 100 ? 7.563 8.095 12.851 1.00 94.12 100 LYS A CA 1
ATOM 824 C C . LYS A 1 100 ? 6.584 8.816 13.774 1.00 94.12 100 LYS A C 1
ATOM 826 O O . LYS A 1 100 ? 6.883 9.924 14.220 1.00 94.12 100 LYS A O 1
ATOM 831 N N . PRO A 1 101 ? 5.407 8.222 14.070 1.00 92.81 101 PRO A N 1
ATOM 832 C CA . PRO A 1 101 ? 4.264 8.950 14.629 1.00 92.81 101 PRO A CA 1
ATOM 833 C C . PRO A 1 101 ? 4.576 9.739 15.905 1.00 92.81 101 PRO A C 1
ATOM 835 O O . PRO A 1 101 ? 4.018 10.810 16.117 1.00 92.81 101 PRO A O 1
ATOM 838 N N . LEU A 1 102 ? 5.459 9.210 16.758 1.00 90.75 102 LEU A N 1
ATOM 839 C CA . LEU A 1 102 ? 5.849 9.840 18.023 1.00 90.75 102 LEU A CA 1
ATOM 840 C C . LEU A 1 102 ? 6.898 10.949 17.847 1.00 90.75 102 LEU A C 1
ATOM 842 O O . LEU A 1 102 ? 6.933 11.890 18.631 1.00 90.75 102 LEU A O 1
ATOM 846 N N . GLN A 1 103 ? 7.779 10.821 16.853 1.00 88.81 103 GLN A N 1
ATOM 847 C CA . GLN A 1 103 ? 8.877 11.768 16.616 1.00 88.81 103 GLN A CA 1
ATOM 848 C C . GLN A 1 103 ? 8.421 12.953 15.768 1.00 88.81 103 GLN A C 1
ATOM 850 O O . GLN A 1 103 ? 8.938 14.053 15.920 1.00 88.81 103 GLN A O 1
ATOM 855 N N . GLU A 1 104 ? 7.452 12.714 14.891 1.00 86.06 104 GLU A N 1
ATOM 856 C CA . GLU A 1 104 ? 6.933 13.695 13.945 1.00 86.06 104 GLU A CA 1
ATOM 857 C C . GLU A 1 104 ? 5.695 14.423 14.486 1.00 86.06 104 GLU A C 1
ATOM 859 O O . GLU A 1 104 ? 5.179 15.289 13.793 1.00 86.06 104 GLU A O 1
ATOM 864 N N . GLU A 1 105 ? 5.208 14.108 15.697 1.00 82.19 105 GLU A N 1
ATOM 865 C CA . GLU A 1 105 ? 3.973 14.676 16.263 1.00 82.19 105 GLU A CA 1
ATOM 866 C C . GLU A 1 105 ? 3.962 16.216 16.201 1.00 82.19 105 GLU A C 1
ATOM 868 O O . GLU A 1 105 ? 4.830 16.894 16.752 1.00 82.19 105 GLU A O 1
ATOM 873 N N . GLY A 1 106 ? 2.945 16.778 15.539 1.00 69.19 106 GLY A N 1
ATOM 874 C CA . GLY A 1 106 ? 2.801 18.228 15.369 1.00 69.19 106 GLY A CA 1
ATOM 875 C C . GLY A 1 106 ? 3.726 18.857 14.319 1.00 69.19 106 GLY A C 1
A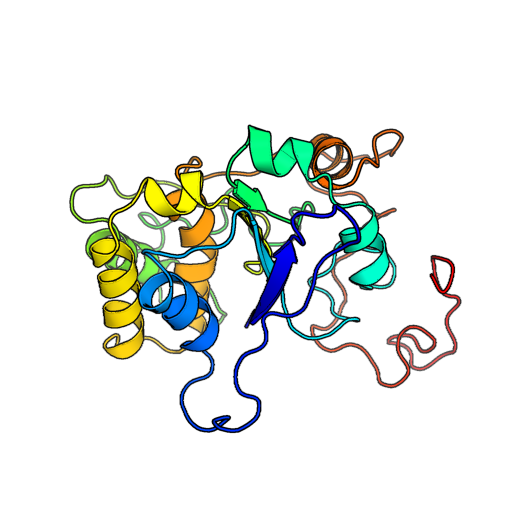TOM 876 O O . GLY A 1 106 ? 3.701 20.078 14.146 1.00 69.19 106 GLY A O 1
ATOM 877 N N . GLU A 1 107 ? 4.523 18.070 13.592 1.00 72.00 107 GLU A N 1
ATOM 878 C CA . GLU A 1 107 ? 5.264 18.562 12.434 1.00 72.00 107 GLU A CA 1
ATOM 879 C C . GLU A 1 107 ? 4.326 18.803 11.244 1.00 72.00 107 GLU A C 1
ATOM 881 O O . GLU A 1 107 ? 3.721 17.884 10.697 1.00 72.00 107 GLU A O 1
ATOM 886 N N . HIS A 1 108 ? 4.271 20.046 10.770 1.00 60.69 108 HIS A N 1
ATOM 887 C CA . HIS A 1 108 ? 3.613 20.399 9.514 1.00 60.69 108 HIS A CA 1
ATOM 888 C C . HIS A 1 108 ? 4.676 20.665 8.447 1.00 60.69 108 HIS A C 1
ATOM 890 O O . HIS A 1 108 ? 5.047 21.812 8.185 1.00 60.69 108 HIS A O 1
ATOM 896 N N . ARG A 1 109 ? 5.227 19.602 7.851 1.00 56.84 109 ARG A N 1
ATOM 897 C CA . ARG A 1 109 ? 6.102 19.752 6.679 1.00 56.84 109 ARG A CA 1
ATOM 898 C C . ARG A 1 109 ? 5.231 19.945 5.441 1.00 56.84 109 ARG A C 1
ATOM 900 O O . ARG A 1 109 ? 4.306 19.176 5.210 1.00 56.84 109 ARG A O 1
ATOM 907 N N . ALA A 1 110 ? 5.542 20.971 4.647 1.00 50.06 110 ALA A N 1
ATOM 908 C CA . ALA A 1 110 ? 4.786 21.348 3.448 1.00 50.06 110 ALA A CA 1
ATOM 909 C C . ALA A 1 110 ? 4.746 20.250 2.361 1.00 50.06 110 ALA A C 1
ATOM 911 O O . ALA A 1 110 ? 3.909 20.309 1.463 1.00 50.06 110 ALA A O 1
ATOM 912 N N . ASP A 1 111 ? 5.603 19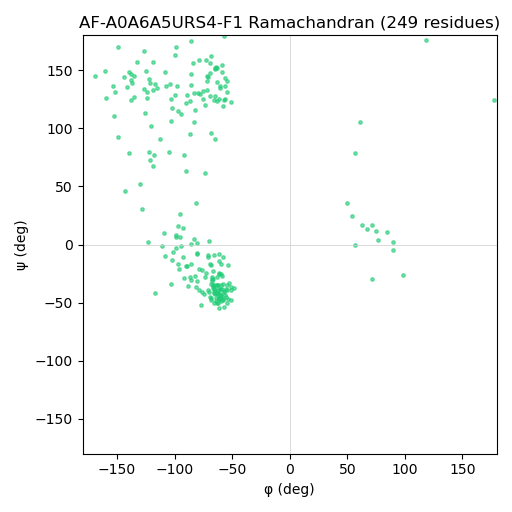.232 2.475 1.00 48.06 111 ASP A N 1
ATOM 913 C CA . ASP A 1 111 ? 5.747 18.153 1.506 1.00 48.06 111 ASP A CA 1
ATOM 914 C C . ASP A 1 111 ? 5.278 16.812 2.098 1.00 48.06 111 ASP A C 1
ATOM 916 O O . ASP A 1 111 ? 6.060 16.088 2.699 1.00 48.06 111 ASP A O 1
ATOM 920 N N . VAL A 1 112 ? 3.990 16.484 1.917 1.00 52.72 112 VAL A N 1
ATOM 921 C CA . VAL A 1 112 ? 3.383 15.123 1.850 1.00 52.72 112 VAL A CA 1
ATOM 922 C C . VAL A 1 112 ? 3.598 14.162 3.046 1.00 52.72 112 VAL A C 1
ATOM 924 O O . VAL A 1 112 ? 3.058 13.053 3.062 1.00 52.72 112 VAL A O 1
ATOM 927 N N . HIS A 1 113 ? 4.310 14.561 4.093 1.00 63.94 113 HIS A N 1
ATOM 928 C CA . HIS A 1 113 ? 4.542 13.721 5.261 1.00 63.94 113 HIS A CA 1
ATOM 929 C C . HIS A 1 113 ? 3.355 13.802 6.219 1.00 63.94 113 HIS A C 1
ATOM 931 O O . HIS A 1 113 ? 3.189 14.764 6.959 1.00 63.94 113 HIS A O 1
ATOM 937 N N . ALA A 1 114 ? 2.545 12.743 6.237 1.00 65.00 114 ALA A N 1
ATOM 938 C CA . ALA A 1 114 ? 1.446 12.591 7.188 1.00 65.00 114 ALA A CA 1
ATOM 939 C C . ALA A 1 114 ? 1.909 12.341 8.636 1.00 65.00 114 ALA A C 1
ATOM 941 O O . ALA A 1 114 ? 1.063 12.137 9.501 1.00 65.00 114 ALA A O 1
ATOM 942 N N . GLY A 1 115 ? 3.221 12.342 8.901 1.00 69.94 115 GLY A N 1
ATOM 943 C CA . GLY A 1 115 ? 3.824 12.046 10.201 1.00 69.94 115 GLY A CA 1
ATOM 944 C C . GLY A 1 115 ? 3.233 12.834 11.360 1.00 69.94 115 GLY A C 1
ATOM 945 O O . GLY A 1 115 ? 2.808 12.231 12.347 1.00 69.94 115 GLY A O 1
ATOM 946 N N . GLY A 1 116 ? 3.093 14.153 11.191 1.00 80.00 116 GLY A N 1
ATOM 947 C CA . GLY A 1 116 ? 2.555 15.034 12.229 1.00 80.00 116 GLY A CA 1
ATOM 948 C C . GLY A 1 116 ? 1.115 14.770 12.626 1.00 80.00 116 GLY A C 1
ATOM 949 O O . GLY A 1 116 ? 0.760 14.982 13.787 1.00 80.00 116 GLY A O 1
ATOM 950 N N . ASP A 1 117 ? 0.315 14.234 11.708 1.00 89.44 117 ASP A N 1
ATOM 951 C CA . ASP A 1 117 ? -1.093 13.917 11.939 1.00 89.44 117 ASP A CA 1
ATOM 952 C C . ASP A 1 117 ? -1.334 12.419 12.184 1.00 89.44 117 ASP A C 1
ATOM 954 O O . ASP A 1 117 ? -2.405 12.030 12.665 1.00 89.44 117 ASP A O 1
ATOM 958 N N . TYR A 1 118 ? -0.348 11.561 11.892 1.00 93.00 118 TYR A N 1
ATOM 959 C CA . TYR A 1 118 ? -0.521 10.111 11.911 1.00 93.00 118 TYR A CA 1
ATOM 960 C C . TYR A 1 118 ? -0.818 9.589 13.309 1.00 93.00 118 TYR A C 1
ATOM 962 O O . TYR A 1 118 ? -1.708 8.759 13.454 1.00 93.00 118 TYR A O 1
ATOM 970 N N . LYS A 1 119 ? -0.128 10.081 14.346 1.00 94.06 119 LYS A N 1
ATOM 971 C CA . LYS A 1 119 ? -0.377 9.655 15.732 1.00 94.06 119 LYS A CA 1
ATOM 972 C C . LYS A 1 119 ? -1.830 9.887 16.136 1.00 94.06 119 LYS A C 1
ATOM 974 O O . LYS A 1 119 ? -2.518 8.949 16.534 1.00 94.06 119 LYS A O 1
ATOM 979 N N . ARG A 1 120 ? -2.317 11.121 15.971 1.00 93.88 120 ARG A N 1
ATOM 980 C CA . ARG A 1 120 ? -3.702 11.480 16.301 1.00 93.88 120 ARG A CA 1
ATOM 981 C C . ARG A 1 120 ? -4.696 10.664 15.479 1.00 93.88 120 ARG A C 1
ATOM 983 O O . ARG A 1 120 ? -5.707 10.208 16.005 1.00 93.88 120 ARG A O 1
ATOM 990 N N . ALA A 1 121 ? -4.430 10.484 14.187 1.00 94.81 121 ALA A N 1
ATOM 991 C CA . ALA A 1 121 ? -5.286 9.665 13.345 1.00 94.81 121 ALA A CA 1
ATOM 992 C C . ALA A 1 121 ? -5.285 8.194 13.786 1.00 94.81 121 ALA A C 1
ATOM 994 O O . ALA A 1 121 ? -6.346 7.581 13.854 1.00 94.81 121 ALA A O 1
ATOM 995 N N . PHE A 1 122 ? -4.128 7.641 14.150 1.00 96.62 122 PHE A N 1
ATOM 996 C CA . PHE A 1 122 ? -3.986 6.267 14.619 1.00 96.62 122 PHE A CA 1
ATOM 997 C C . PHE A 1 122 ? -4.807 6.020 15.886 1.00 96.62 122 PHE A C 1
ATOM 999 O O . PHE A 1 122 ? -5.583 5.071 15.917 1.00 96.62 122 PHE A O 1
ATOM 1006 N N . GLU A 1 123 ? -4.726 6.906 16.881 1.00 96.25 123 GLU A N 1
ATOM 1007 C CA . GLU A 1 123 ? -5.513 6.818 18.124 1.00 96.25 123 GLU A CA 1
ATOM 1008 C C . GLU A 1 123 ? -7.034 6.810 17.858 1.00 96.25 123 GLU A C 1
ATOM 1010 O O . GLU A 1 123 ? -7.794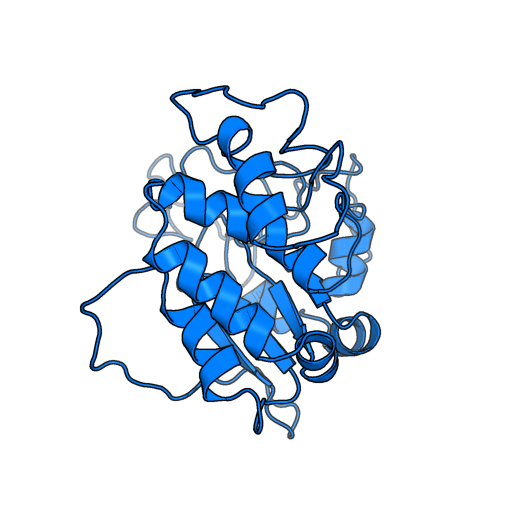 6.135 18.556 1.00 96.25 123 GLU A O 1
ATOM 1015 N N . LEU A 1 124 ? -7.494 7.531 16.826 1.00 96.00 124 LEU A N 1
ATOM 1016 C CA . LEU A 1 124 ? -8.906 7.572 16.420 1.00 96.00 124 LEU A CA 1
ATOM 1017 C C . LEU A 1 124 ? -9.332 6.338 15.612 1.00 96.00 124 LEU A C 1
ATOM 1019 O O . LEU A 1 124 ? -10.456 5.849 15.754 1.00 96.00 124 LEU A O 1
ATOM 1023 N N . LEU A 1 125 ? -8.458 5.846 14.733 1.00 94.94 125 LEU A N 1
ATOM 1024 C CA . LEU A 1 125 ? -8.728 4.690 13.879 1.00 94.94 125 LEU A CA 1
ATOM 1025 C C . LEU A 1 125 ? -8.678 3.388 14.698 1.00 94.94 125 LEU A C 1
ATOM 1027 O O . LEU A 1 125 ? -9.567 2.535 14.567 1.00 94.94 125 LEU A O 1
ATOM 1031 N N . PHE A 1 126 ? -7.700 3.263 15.592 1.00 96.56 126 PHE A N 1
ATOM 1032 C CA . PHE A 1 126 ? -7.384 2.069 16.377 1.00 96.56 126 PHE A CA 1
ATOM 1033 C C . PHE A 1 126 ? -7.515 2.343 17.887 1.00 96.56 126 PHE A C 1
ATOM 1035 O O . PHE A 1 126 ? -6.520 2.356 18.612 1.00 96.56 126 PHE A O 1
ATOM 1042 N N . PRO A 1 127 ? -8.740 2.583 18.390 1.00 95.88 127 PRO A N 1
ATOM 1043 C CA . PRO A 1 127 ? -8.939 2.929 19.790 1.00 95.88 127 PRO A CA 1
ATOM 1044 C C . PRO A 1 127 ? -8.471 1.796 20.711 1.00 95.88 127 PRO A C 1
ATOM 1046 O O . PRO A 1 127 ? -8.943 0.666 20.600 1.00 95.88 127 PRO A O 1
ATOM 1049 N N . GLY A 1 128 ? -7.583 2.128 21.649 1.00 94.25 128 GLY A N 1
ATOM 1050 C CA . GLY A 1 128 ? -7.024 1.185 22.622 1.00 94.25 128 GLY A CA 1
ATOM 1051 C C . GLY A 1 128 ? -5.747 0.470 22.173 1.00 94.25 128 GLY A C 1
ATOM 1052 O O . GLY A 1 128 ? -5.162 -0.239 22.987 1.00 94.25 128 GLY A O 1
ATOM 1053 N N . GLU A 1 129 ? -5.298 0.674 20.933 1.00 96.44 129 GLU A N 1
ATOM 1054 C CA . GLU A 1 129 ? -4.005 0.175 20.458 1.00 96.44 129 GLU A CA 1
ATOM 1055 C C . GLU A 1 129 ? -2.877 1.155 20.804 1.00 96.44 129 GLU A C 1
ATOM 1057 O O . GLU A 1 129 ? -3.065 2.375 20.815 1.00 96.44 129 GLU A O 1
ATOM 1062 N N . GLU A 1 130 ? -1.684 0.623 21.068 1.00 96.62 130 GLU A N 1
ATOM 1063 C CA . GLU A 1 130 ? -0.485 1.436 21.269 1.00 96.62 130 GLU A CA 1
ATOM 1064 C C . GLU A 1 130 ? -0.027 2.046 19.938 1.00 96.62 130 GLU A C 1
ATOM 1066 O O . GLU A 1 130 ? 0.058 1.360 18.915 1.00 96.62 130 GLU A O 1
ATOM 1071 N N . VAL A 1 131 ? 0.271 3.348 19.946 1.00 96.38 131 VAL A N 1
ATOM 1072 C CA . VAL A 1 131 ? 0.793 4.040 18.764 1.00 96.38 131 VAL A CA 1
ATOM 1073 C C . VAL A 1 131 ? 2.185 3.485 18.446 1.00 96.38 131 VAL A C 1
ATOM 1075 O O . VAL A 1 131 ? 3.066 3.541 19.305 1.00 96.38 131 VAL A O 1
ATOM 1078 N N . PRO A 1 132 ? 2.424 2.978 17.227 1.00 96.44 132 PRO A N 1
ATOM 1079 C CA . PRO A 1 132 ? 3.713 2.406 16.875 1.00 96.44 132 PRO A CA 1
ATOM 1080 C C . PRO A 1 132 ? 4.805 3.475 16.789 1.00 96.44 132 PRO A C 1
ATOM 1082 O O . PRO A 1 132 ? 4.561 4.599 16.351 1.00 96.44 132 PRO A O 1
ATOM 1085 N N . GLU A 1 133 ? 6.034 3.093 17.137 1.00 94.56 133 GLU A N 1
ATOM 1086 C CA . GLU A 1 133 ? 7.211 3.961 17.005 1.00 94.56 133 GLU A CA 1
ATOM 1087 C C . GLU A 1 133 ? 7.524 4.276 15.532 1.00 94.56 133 GLU A C 1
ATOM 1089 O O . GLU A 1 133 ? 7.850 5.413 15.191 1.00 94.56 133 GLU A O 1
ATOM 1094 N N . TYR A 1 134 ? 7.353 3.275 14.661 1.00 95.06 134 TYR A N 1
ATOM 1095 C CA . TYR A 1 134 ? 7.590 3.355 13.223 1.00 95.06 134 TYR A CA 1
ATOM 1096 C C . TYR A 1 134 ? 6.485 2.635 12.452 1.00 95.06 134 TYR A C 1
ATOM 1098 O O . TYR A 1 134 ? 6.036 1.555 12.847 1.00 95.06 134 TYR A O 1
ATOM 1106 N N . VAL A 1 135 ? 6.087 3.200 11.315 1.00 96.62 135 VAL A N 1
ATOM 1107 C CA . VAL A 1 135 ? 5.198 2.553 10.348 1.00 96.62 135 VAL A CA 1
ATOM 1108 C C . VAL A 1 135 ? 5.875 2.532 8.989 1.00 96.62 135 VAL A C 1
ATOM 1110 O O . VAL A 1 135 ? 6.355 3.554 8.502 1.00 96.62 135 VAL A O 1
ATOM 1113 N N . GLY A 1 136 ? 5.873 1.361 8.361 1.00 95.56 136 GLY A N 1
ATOM 1114 C CA . GLY A 1 136 ? 6.484 1.177 7.057 1.00 95.56 136 GLY A CA 1
ATOM 1115 C C . GLY A 1 136 ? 5.850 0.048 6.272 1.00 95.56 136 GLY A C 1
ATOM 1116 O O . GLY A 1 136 ? 5.557 -1.030 6.788 1.00 95.56 136 GLY A O 1
ATOM 1117 N N . VAL A 1 137 ? 5.622 0.313 4.998 1.00 95.50 137 VAL A N 1
ATOM 1118 C CA . VAL A 1 137 ? 5.141 -0.646 4.009 1.00 95.50 137 VAL A CA 1
ATOM 1119 C C . VAL A 1 137 ? 5.485 -0.076 2.638 1.00 95.50 137 VAL A C 1
ATOM 1121 O O . VAL A 1 137 ? 5.512 1.143 2.469 1.00 95.50 137 VAL A O 1
ATOM 1124 N N . SER A 1 138 ? 5.739 -0.924 1.641 1.00 92.38 138 SER A N 1
ATOM 1125 C CA . SER A 1 138 ? 5.905 -0.433 0.269 1.00 92.38 138 SER A CA 1
ATOM 1126 C C . SER A 1 138 ? 4.658 0.365 -0.135 1.00 92.38 138 SER A C 1
ATOM 1128 O O . SER A 1 138 ? 3.537 -0.130 0.011 1.00 92.38 138 SER A O 1
ATOM 1130 N N . CYS A 1 139 ? 4.863 1.611 -0.578 1.00 85.31 139 CYS A N 1
ATOM 1131 C CA . CYS A 1 139 ? 3.808 2.629 -0.682 1.00 85.31 139 CYS A CA 1
ATOM 1132 C C . CYS A 1 139 ? 2.602 2.248 -1.558 1.00 85.31 139 CYS A C 1
ATOM 1134 O O . CYS A 1 139 ? 2.575 1.240 -2.269 1.00 85.31 139 CYS A O 1
ATOM 1136 N N . CYS A 1 140 ? 1.660 3.193 -1.621 1.00 83.31 140 CYS A N 1
ATOM 1137 C CA . CYS A 1 140 ? 0.739 3.368 -2.739 1.00 83.31 140 CYS A CA 1
ATOM 1138 C C . CYS A 1 140 ? -0.518 2.482 -2.702 1.00 83.31 140 CYS A C 1
ATOM 1140 O O . CYS A 1 140 ? -1.304 2.436 -3.646 1.00 83.31 140 CYS A O 1
ATOM 1142 N N . ALA A 1 141 ? -0.762 1.819 -1.565 1.00 82.56 141 ALA A N 1
ATOM 1143 C CA . ALA A 1 141 ? -2.012 1.135 -1.234 1.00 82.56 141 ALA A CA 1
ATOM 1144 C C . ALA A 1 141 ? -2.538 0.188 -2.335 1.00 82.56 141 ALA A C 1
ATOM 1146 O O . ALA A 1 141 ? -3.758 0.071 -2.518 1.00 82.56 141 ALA A O 1
ATOM 1147 N N . GLN A 1 142 ? -1.648 -0.493 -3.063 1.00 90.06 142 GLN A N 1
ATOM 1148 C CA . GLN A 1 142 ? -2.024 -1.594 -3.946 1.00 90.06 142 GLN A CA 1
ATOM 1149 C C . GLN A 1 142 ? -1.875 -2.906 -3.184 1.00 90.06 142 GLN A C 1
ATOM 1151 O O . GLN A 1 142 ? -0.767 -3.293 -2.824 1.00 90.06 142 GLN A O 1
ATOM 1156 N N . PHE A 1 143 ? -2.980 -3.582 -2.897 1.00 94.31 143 PHE A N 1
ATOM 1157 C CA . PHE A 1 143 ? -2.947 -4.793 -2.083 1.00 94.31 143 PHE A CA 1
ATOM 1158 C C . PHE A 1 143 ? -4.043 -5.775 -2.477 1.00 94.31 143 PHE A C 1
ATOM 1160 O O . PHE A 1 143 ? -4.956 -5.465 -3.245 1.00 94.31 143 PHE A O 1
ATOM 1167 N N . ALA A 1 144 ? -3.948 -6.976 -1.936 1.00 95.31 144 ALA A N 1
ATOM 1168 C CA . ALA A 1 144 ? -4.992 -7.972 -1.982 1.00 95.31 144 ALA A CA 1
ATOM 1169 C C . ALA A 1 144 ? -5.331 -8.425 -0.562 1.00 95.31 144 ALA A C 1
ATOM 1171 O O . ALA A 1 144 ? -4.467 -8.407 0.318 1.00 95.31 144 ALA A O 1
ATOM 1172 N N . ALA A 1 145 ? -6.584 -8.807 -0.341 1.00 96.06 145 ALA A N 1
ATOM 1173 C CA . ALA A 1 145 ? -7.034 -9.357 0.932 1.00 96.06 145 ALA A CA 1
ATOM 1174 C C . ALA A 1 145 ? -8.076 -10.456 0.709 1.00 96.06 145 ALA A C 1
ATOM 1176 O O . ALA A 1 145 ? -8.900 -10.350 -0.203 1.00 96.06 145 ALA A O 1
ATOM 1177 N N . THR A 1 146 ? -8.056 -11.490 1.544 1.00 96.38 146 THR A N 1
ATOM 1178 C CA . THR A 1 146 ? -9.106 -12.512 1.558 1.00 96.38 146 THR A CA 1
ATOM 1179 C C . THR A 1 146 ? -10.331 -12.001 2.313 1.00 96.38 146 THR A C 1
ATOM 1181 O O . THR A 1 146 ? -10.258 -11.094 3.151 1.00 96.38 146 THR A O 1
ATOM 1184 N N . LYS A 1 147 ? -11.482 -12.603 2.038 1.00 94.50 147 LYS A N 1
ATOM 1185 C CA . LYS A 1 147 ? -12.723 -12.391 2.782 1.00 94.50 147 LYS A CA 1
ATOM 1186 C C . LYS A 1 147 ? -12.556 -12.654 4.266 1.00 94.50 147 LYS A C 1
ATOM 1188 O O . LYS A 1 147 ? -13.038 -11.876 5.085 1.00 94.50 147 LYS A O 1
ATOM 1193 N N . GLU A 1 148 ? -11.892 -13.753 4.598 1.00 97.19 148 GLU A N 1
ATOM 1194 C CA . GLU A 1 148 ? -11.636 -14.187 5.966 1.00 97.19 148 GLU A CA 1
ATOM 1195 C C . GLU A 1 148 ? -10.824 -13.115 6.681 1.00 97.19 148 GLU A C 1
ATOM 1197 O O . GLU A 1 148 ? -11.209 -12.686 7.764 1.00 97.19 148 GLU A O 1
ATOM 1202 N N . LYS A 1 149 ? -9.783 -12.593 6.019 1.00 97.31 149 LYS A N 1
ATOM 1203 C CA . LYS A 1 149 ? -8.950 -11.521 6.560 1.00 97.31 149 LYS A CA 1
ATOM 1204 C C . LYS A 1 149 ? -9.729 -10.225 6.777 1.00 97.31 149 LYS A C 1
ATOM 1206 O O . LYS A 1 149 ? -9.567 -9.585 7.809 1.00 97.31 149 LYS A O 1
ATOM 1211 N N . ILE A 1 150 ? -10.597 -9.840 5.840 1.00 95.56 150 ILE A N 1
ATOM 1212 C CA . ILE A 1 150 ? -11.482 -8.673 6.012 1.00 95.56 150 ILE A CA 1
ATOM 1213 C C . ILE A 1 150 ? -12.442 -8.881 7.194 1.00 95.56 150 ILE A C 1
ATOM 1215 O O . ILE A 1 150 ? -12.752 -7.942 7.917 1.00 95.56 150 ILE A O 1
ATOM 1219 N N . ARG A 1 151 ? -12.905 -10.111 7.429 1.00 96.19 151 ARG A N 1
ATOM 1220 C CA . ARG A 1 151 ? -13.860 -10.424 8.503 1.00 96.19 151 ARG A CA 1
ATOM 1221 C C . ARG A 1 151 ? -13.245 -10.567 9.889 1.00 96.19 151 ARG A C 1
ATOM 1223 O O . ARG A 1 151 ? -13.998 -10.647 10.857 1.00 96.19 151 ARG A O 1
ATOM 1230 N N . GLU A 1 152 ? -11.919 -10.570 10.005 1.00 96.94 152 GLU A N 1
ATOM 1231 C CA . GLU A 1 152 ? -11.243 -10.510 11.307 1.00 96.94 152 GLU A CA 1
ATOM 1232 C C . GLU A 1 152 ? -11.579 -9.218 12.066 1.00 96.94 152 GLU A C 1
ATOM 1234 O O . GLU A 1 152 ? -11.557 -9.209 13.296 1.00 96.94 152 GLU A O 1
ATOM 1239 N N . ARG A 1 153 ? -11.945 -8.140 11.356 1.00 95.38 153 ARG A N 1
ATOM 1240 C CA . ARG A 1 153 ? -12.438 -6.896 11.956 1.00 95.38 153 ARG A CA 1
ATOM 1241 C C . ARG A 1 153 ? -13.932 -6.733 11.737 1.00 95.38 153 ARG A C 1
ATOM 1243 O O . ARG A 1 153 ? -14.383 -6.915 10.614 1.00 95.38 153 ARG A O 1
ATOM 1250 N N . PRO A 1 154 ? -14.709 -6.311 12.748 1.00 96.19 154 PRO A N 1
ATOM 1251 C CA . PRO A 1 154 ? -16.139 -6.093 12.580 1.00 96.19 154 PRO A CA 1
ATOM 1252 C C . PRO A 1 154 ? -16.425 -4.970 11.573 1.00 96.19 154 PRO A C 1
ATOM 1254 O O . PRO A 1 154 ? -15.670 -4.005 11.458 1.00 96.19 154 PRO A O 1
ATOM 1257 N N . LYS A 1 155 ? -17.584 -5.036 10.906 1.00 95.56 155 LYS A N 1
ATOM 1258 C CA . LYS A 1 155 ? -18.060 -4.002 9.967 1.00 95.56 155 LYS A CA 1
ATOM 1259 C C . LYS A 1 155 ? -17.969 -2.576 10.534 1.00 95.56 155 LYS A C 1
ATOM 1261 O O . LYS A 1 155 ? -17.598 -1.653 9.810 1.00 95.56 155 LYS A O 1
ATOM 1266 N N . SER A 1 156 ? -18.245 -2.416 11.829 1.00 96.31 156 SER A N 1
ATOM 1267 C CA . SER A 1 156 ? -18.183 -1.136 12.545 1.00 96.31 156 SER A CA 1
ATOM 1268 C C . SER A 1 156 ? -16.802 -0.474 12.515 1.00 96.31 156 SER A C 1
ATOM 1270 O O . SER A 1 156 ? -16.712 0.750 12.591 1.00 96.31 156 SER A O 1
ATOM 1272 N N . ASP A 1 157 ? -15.719 -1.248 12.389 1.00 96.12 157 ASP A N 1
ATOM 1273 C CA . ASP A 1 157 ? -14.369 -0.699 12.230 1.00 96.12 157 ASP A CA 1
ATOM 1274 C C . ASP A 1 157 ? -14.216 -0.020 10.872 1.00 96.12 157 ASP A C 1
ATOM 1276 O O . ASP A 1 157 ? -13.779 1.127 10.794 1.00 96.12 157 ASP A O 1
ATOM 1280 N N . TYR A 1 158 ? -14.667 -0.677 9.803 1.00 95.06 158 TYR A N 1
ATOM 1281 C CA . TYR A 1 158 ? -14.661 -0.099 8.460 1.00 95.06 158 TYR A CA 1
ATOM 1282 C C . TYR A 1 158 ? -15.545 1.149 8.365 1.00 95.06 158 TYR A C 1
ATOM 1284 O O . TYR A 1 158 ? -15.153 2.138 7.740 1.00 95.06 158 TYR A O 1
ATOM 1292 N N . GLU A 1 159 ? -16.705 1.139 9.025 1.00 93.31 159 GLU A N 1
ATOM 1293 C CA . GLU A 1 159 ? -17.583 2.309 9.145 1.00 93.31 159 GLU A CA 1
ATOM 1294 C C . GLU A 1 159 ? -16.902 3.458 9.897 1.00 93.31 159 GLU A C 1
ATOM 1296 O O . GLU A 1 159 ? -16.979 4.602 9.445 1.00 93.31 159 GLU A O 1
ATOM 1301 N N . ARG A 1 160 ? -16.171 3.170 10.983 1.00 94.62 160 ARG A N 1
ATOM 1302 C CA . ARG A 1 160 ? -15.369 4.165 11.712 1.00 94.62 160 ARG A CA 1
ATOM 1303 C C . ARG A 1 160 ? -14.278 4.766 10.831 1.00 94.62 160 ARG A C 1
ATOM 1305 O O . ARG A 1 160 ? -14.147 5.986 10.799 1.00 94.62 160 ARG A O 1
ATOM 1312 N N . TYR A 1 161 ? -13.540 3.944 10.084 1.00 94.19 161 TYR A N 1
ATOM 1313 C CA . TYR A 1 161 ? -12.507 4.432 9.164 1.00 94.19 161 TYR A CA 1
ATOM 1314 C C . TYR A 1 161 ? -13.104 5.362 8.107 1.00 94.19 161 TYR A C 1
ATOM 1316 O O . TYR A 1 161 ? -12.578 6.447 7.868 1.00 94.19 161 TYR A O 1
ATOM 1324 N N . ARG A 1 162 ? -14.231 4.966 7.497 1.00 89.19 162 ARG A N 1
ATOM 1325 C CA . ARG A 1 162 ? -14.949 5.800 6.524 1.00 89.19 162 ARG A CA 1
ATOM 1326 C C . ARG A 1 162 ? -15.428 7.105 7.151 1.00 89.19 162 ARG A C 1
ATOM 1328 O O . ARG A 1 162 ? -15.227 8.154 6.554 1.00 89.19 162 ARG A O 1
ATOM 1335 N N . LYS A 1 163 ? -16.028 7.045 8.340 1.00 91.50 163 LYS A N 1
ATOM 1336 C CA . LYS A 1 163 ? -16.492 8.230 9.064 1.00 91.50 163 LYS A CA 1
ATOM 1337 C C . LYS A 1 163 ? -15.344 9.208 9.320 1.00 91.50 163 LYS A C 1
ATOM 1339 O O . LYS A 1 163 ? -15.480 10.377 8.987 1.00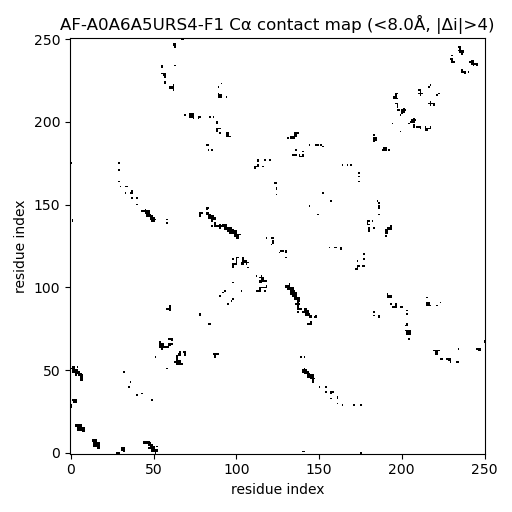 91.50 163 LYS A O 1
ATOM 1344 N N . TRP A 1 164 ? -14.201 8.723 9.812 1.00 93.62 164 TRP A N 1
ATOM 1345 C CA . TRP A 1 164 ? -13.018 9.557 10.045 1.00 93.62 164 TRP A CA 1
ATOM 1346 C C . TRP A 1 164 ? -12.569 10.293 8.776 1.00 93.62 164 TRP A C 1
ATOM 1348 O O . TRP A 1 164 ? -12.325 11.490 8.826 1.00 93.62 164 TRP A O 1
ATOM 1358 N N . LEU A 1 165 ? -12.546 9.625 7.622 1.00 88.81 165 LEU A N 1
ATOM 1359 C CA . LEU A 1 165 ? -12.173 10.261 6.351 1.00 88.81 165 LEU A CA 1
ATOM 1360 C C . LEU A 1 165 ? -13.161 11.302 5.840 1.00 88.81 165 LEU A C 1
ATOM 1362 O O . LEU A 1 165 ? -12.764 12.181 5.087 1.00 88.81 165 LEU A O 1
ATOM 1366 N N . LEU A 1 166 ? -14.444 11.149 6.166 1.00 87.00 166 LEU A N 1
ATOM 1367 C CA . LEU A 1 166 ? -15.483 12.089 5.748 1.00 87.00 166 LEU A CA 1
ATOM 1368 C C . LEU A 1 166 ? -15.546 13.316 6.661 1.00 87.00 166 LEU A C 1
ATOM 1370 O O . LEU A 1 166 ? -15.994 14.369 6.221 1.00 87.00 166 LEU A O 1
ATOM 1374 N N . GLU A 1 167 ? -15.143 13.165 7.923 1.00 90.12 167 GLU A N 1
ATOM 1375 C CA . GLU A 1 167 ? -15.292 14.190 8.961 1.00 90.12 167 GLU A CA 1
ATOM 1376 C C . GLU A 1 167 ? -13.971 14.859 9.364 1.00 90.12 167 GLU A C 1
ATOM 1378 O O . GLU A 1 167 ? -13.991 15.825 10.120 1.00 90.12 167 GLU A O 1
ATOM 1383 N N . THR A 1 168 ? -12.822 14.350 8.915 1.00 88.81 168 THR A N 1
ATOM 1384 C CA . THR A 1 168 ? -11.522 14.946 9.235 1.00 88.81 168 THR A CA 1
ATOM 1385 C C . THR A 1 168 ? -11.311 16.271 8.499 1.00 88.81 168 THR A C 1
ATOM 1387 O O . THR A 1 168 ? -11.627 16.391 7.320 1.00 88.81 168 THR A O 1
ATOM 1390 N N . ASP A 1 169 ? -10.707 17.244 9.186 1.00 90.31 169 ASP A N 1
ATOM 1391 C CA . ASP A 1 169 ? -10.298 18.528 8.599 1.00 90.31 169 ASP A CA 1
ATOM 1392 C C . ASP A 1 169 ? -8.963 18.441 7.824 1.00 90.31 169 ASP A C 1
ATOM 1394 O O . ASP A 1 169 ? -8.462 19.448 7.323 1.00 90.31 169 ASP A O 1
ATOM 1398 N N . LEU A 1 170 ? -8.353 17.251 7.748 1.00 86.81 170 LEU A N 1
ATOM 1399 C CA . LEU A 1 170 ? -7.104 17.028 7.020 1.00 86.81 170 LEU A CA 1
ATOM 1400 C C . LEU A 1 170 ? -7.325 17.071 5.506 1.00 86.81 170 LEU A C 1
ATOM 1402 O O . LEU A 1 170 ? -8.320 16.559 4.991 1.00 86.81 170 LEU A O 1
ATOM 1406 N N . GLU A 1 171 ? -6.338 17.588 4.773 1.00 85.44 171 GLU A N 1
ATOM 1407 C CA . GLU A 1 171 ? -6.342 17.516 3.312 1.00 85.44 171 GLU A CA 1
ATOM 1408 C C . GLU A 1 171 ? -6.402 16.058 2.814 1.00 85.44 171 GLU A C 1
ATOM 1410 O O . GLU A 1 171 ? -5.837 15.144 3.423 1.00 85.44 171 GLU A O 1
ATOM 1415 N N . ASP A 1 172 ? -7.035 15.838 1.655 1.00 79.88 172 ASP A N 1
ATOM 1416 C CA . ASP A 1 172 ? -7.151 14.521 1.000 1.00 79.88 172 ASP A CA 1
ATOM 1417 C C . ASP A 1 172 ? -5.792 13.818 0.812 1.00 79.88 172 ASP A C 1
ATOM 1419 O O . ASP A 1 172 ? -5.707 12.586 0.833 1.00 79.88 172 ASP A O 1
ATOM 1423 N N . SER A 1 173 ? -4.729 14.597 0.593 1.00 79.88 173 SER A N 1
ATOM 1424 C CA . SER A 1 173 ? -3.345 14.128 0.460 1.00 79.88 173 SER A CA 1
ATOM 1425 C C . SER A 1 173 ? -2.843 13.484 1.757 1.00 79.88 173 SER A C 1
ATOM 1427 O O . SER A 1 173 ? -2.295 12.381 1.722 1.00 79.88 173 SER A O 1
ATOM 1429 N N . ILE A 1 174 ? -3.093 14.127 2.899 1.00 85.44 174 ILE A N 1
ATOM 1430 C CA . ILE A 1 174 ? -2.659 13.686 4.227 1.00 85.44 174 ILE A CA 1
ATOM 1431 C C . ILE A 1 174 ? -3.535 12.540 4.731 1.00 85.44 174 ILE A C 1
ATOM 1433 O O . ILE A 1 174 ? -3.024 11.471 5.062 1.00 85.44 174 ILE A O 1
ATOM 1437 N N . SER A 1 175 ? -4.860 12.703 4.722 1.00 88.00 175 SER A N 1
ATOM 1438 C CA . SER A 1 175 ? -5.787 11.654 5.176 1.00 88.00 175 SER A CA 1
ATOM 1439 C C . SER A 1 175 ? -5.701 10.391 4.307 1.00 88.00 175 SER A C 1
ATOM 1441 O O . SER A 1 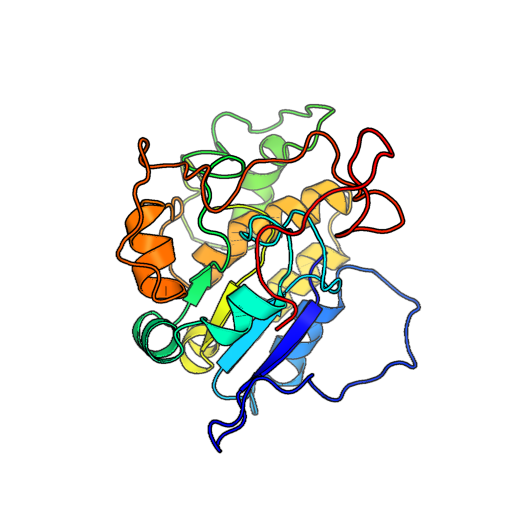175 ? -5.778 9.261 4.805 1.00 88.00 175 SER A O 1
ATOM 1443 N N . GLY A 1 176 ? -5.455 10.563 3.004 1.00 86.69 176 GLY A N 1
ATOM 1444 C CA . GLY A 1 176 ? -5.145 9.483 2.075 1.00 86.69 176 GLY A CA 1
ATOM 1445 C C . GLY A 1 176 ? -3.870 8.729 2.453 1.00 86.69 176 GLY A C 1
ATOM 1446 O O . GLY A 1 176 ? -3.895 7.497 2.488 1.00 86.69 176 GLY A O 1
ATOM 1447 N N . ARG A 1 177 ? -2.791 9.450 2.783 1.00 87.44 177 ARG A N 1
ATOM 1448 C CA . ARG A 1 177 ? -1.502 8.880 3.207 1.00 87.44 177 ARG A CA 1
ATOM 1449 C C . ARG A 1 177 ? -1.608 8.146 4.545 1.00 87.44 177 ARG A C 1
ATOM 1451 O O . ARG A 1 177 ? -1.106 7.032 4.648 1.00 87.44 177 ARG A O 1
ATOM 1458 N N . VAL A 1 178 ? -2.331 8.689 5.528 1.00 91.38 178 VAL A N 1
ATOM 1459 C CA . VAL A 1 178 ? -2.613 7.981 6.792 1.00 91.38 178 VAL A CA 1
ATOM 1460 C C . VAL A 1 178 ? -3.252 6.621 6.513 1.00 91.38 178 VAL A C 1
ATOM 1462 O O . VAL A 1 178 ? -2.780 5.591 6.993 1.00 91.38 178 VAL A O 1
ATOM 1465 N N . MET A 1 179 ? -4.307 6.592 5.692 1.00 91.69 179 MET A N 1
ATOM 1466 C CA . MET A 1 179 ? -4.988 5.337 5.370 1.00 91.69 179 MET A CA 1
ATOM 1467 C C . MET A 1 179 ? -4.119 4.387 4.552 1.00 91.69 179 MET A C 1
ATOM 1469 O O . MET A 1 179 ? -4.192 3.179 4.761 1.00 91.69 179 MET A O 1
ATOM 1473 N N . GLU A 1 180 ? -3.311 4.907 3.627 1.00 90.38 180 GLU A N 1
ATOM 1474 C CA . GLU A 1 180 ? -2.352 4.123 2.844 1.00 90.38 180 GLU A CA 1
ATOM 1475 C C . GLU A 1 180 ? -1.419 3.306 3.744 1.00 90.38 180 GLU A C 1
ATOM 1477 O O . GLU A 1 180 ? -1.305 2.099 3.535 1.00 90.38 180 GLU A O 1
ATOM 1482 N N . TYR A 1 181 ? -0.861 3.930 4.784 1.00 93.56 181 TYR A N 1
ATOM 1483 C CA . TYR A 1 181 ? 0.035 3.289 5.757 1.00 93.56 181 TYR A CA 1
ATOM 1484 C C . TYR A 1 181 ? -0.700 2.600 6.914 1.00 93.56 181 TYR A C 1
ATOM 1486 O O . TYR A 1 181 ? -0.073 1.984 7.765 1.00 93.56 181 TYR A O 1
ATOM 1494 N N . SER A 1 182 ? -2.033 2.640 6.932 1.00 95.50 182 SER A N 1
ATOM 1495 C CA . SER A 1 182 ? -2.835 1.905 7.913 1.00 95.50 182 SER A CA 1
ATOM 1496 C C . SER A 1 182 ? -3.334 0.559 7.386 1.00 95.50 182 SER A C 1
ATOM 1498 O O . SER A 1 182 ? -3.680 -0.304 8.186 1.00 95.50 182 SER A O 1
ATOM 1500 N N . TRP A 1 183 ? -3.399 0.334 6.066 1.00 95.06 183 TRP A N 1
ATOM 1501 C CA . TRP A 1 183 ? -4.055 -0.860 5.505 1.00 95.06 183 TRP A CA 1
ATOM 1502 C C . TRP A 1 183 ? -3.448 -2.185 5.964 1.00 95.06 183 TRP A C 1
ATOM 1504 O O . TRP A 1 183 ? -4.193 -3.102 6.301 1.00 95.06 183 TRP A O 1
ATOM 1514 N N . HIS A 1 184 ? -2.123 -2.312 5.998 1.00 96.56 184 HIS A N 1
ATOM 1515 C CA . HIS A 1 184 ? -1.484 -3.550 6.453 1.00 96.56 184 HIS A CA 1
ATOM 1516 C C . HIS A 1 184 ? -1.747 -3.809 7.943 1.00 96.56 184 HIS A C 1
ATOM 1518 O O . HIS A 1 184 ? -1.975 -4.956 8.317 1.00 96.56 184 HIS A O 1
ATOM 1524 N N . ILE A 1 185 ? -1.827 -2.755 8.762 1.00 97.56 185 ILE A N 1
ATOM 1525 C CA . ILE A 1 185 ? -2.185 -2.823 10.191 1.00 97.56 185 ILE A CA 1
ATOM 1526 C C . ILE A 1 185 ? -3.670 -3.184 10.371 1.00 97.56 185 ILE A C 1
ATOM 1528 O O . ILE A 1 185 ? -4.026 -4.021 11.204 1.00 97.56 185 ILE A O 1
ATOM 1532 N N . ILE A 1 186 ? -4.557 -2.618 9.542 1.00 96.50 186 ILE A N 1
ATOM 1533 C CA . ILE A 1 186 ? -5.977 -3.006 9.476 1.00 96.50 186 ILE A CA 1
ATOM 1534 C C . ILE A 1 186 ? -6.086 -4.513 9.215 1.00 96.50 186 ILE A C 1
ATOM 1536 O O . ILE A 1 1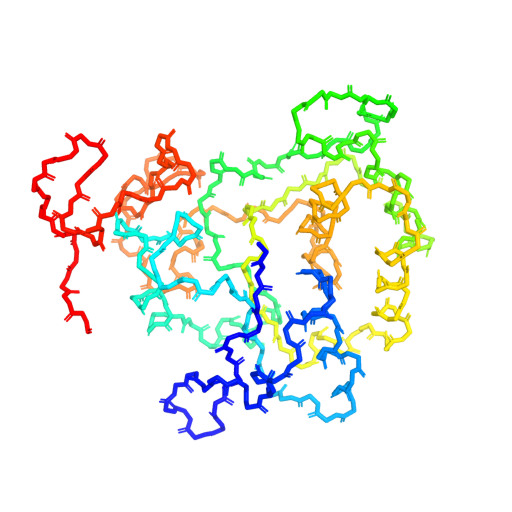86 ? -6.911 -5.174 9.837 1.00 96.50 186 ILE A O 1
ATOM 1540 N N . PHE A 1 187 ? -5.224 -5.082 8.376 1.00 96.50 187 PHE A N 1
ATOM 1541 C CA . PHE A 1 187 ? -5.200 -6.520 8.096 1.00 96.50 187 PHE A CA 1
ATOM 1542 C C . PHE A 1 187 ? -4.188 -7.310 8.945 1.00 96.50 187 PHE A C 1
ATOM 1544 O O . PHE A 1 187 ? -3.728 -8.381 8.546 1.00 96.50 187 PHE A O 1
ATOM 1551 N N . GLY A 1 188 ? -3.857 -6.802 10.135 1.00 95.94 188 GLY A N 1
ATOM 1552 C CA . GLY A 1 188 ? -3.154 -7.553 11.177 1.00 95.94 188 GLY A CA 1
ATOM 1553 C C . GLY A 1 188 ? -1.679 -7.840 10.894 1.00 95.94 188 GLY A C 1
ATOM 1554 O O . GLY A 1 188 ? -1.104 -8.732 11.517 1.00 95.94 188 GLY A O 1
ATOM 1555 N N . LYS A 1 189 ? -1.049 -7.131 9.952 1.00 97.19 189 LYS A N 1
ATOM 1556 C CA . LYS A 1 189 ? 0.408 -7.169 9.777 1.00 97.19 189 LYS A CA 1
ATOM 1557 C C . LYS A 1 189 ? 1.083 -6.184 10.752 1.00 97.19 189 LYS A C 1
ATOM 1559 O O . LYS A 1 189 ? 0.441 -5.226 11.185 1.00 97.19 189 LYS A O 1
ATOM 1564 N N . PRO A 1 190 ? 2.368 -6.397 11.095 1.00 97.19 190 PRO A N 1
ATOM 1565 C CA . PRO A 1 190 ? 3.104 -5.494 11.979 1.00 97.19 190 PRO A CA 1
ATOM 1566 C C . PRO A 1 190 ? 3.174 -4.060 11.429 1.00 97.19 190 PRO A C 1
ATOM 1568 O O . PRO A 1 190 ? 3.163 -3.902 10.208 1.00 97.19 190 PRO A O 1
ATOM 1571 N N . PRO A 1 191 ? 3.328 -3.030 12.285 1.00 97.00 191 PRO A N 1
ATOM 1572 C CA . PRO A 1 191 ? 3.448 -1.634 11.853 1.00 97.00 191 PRO A CA 1
ATOM 1573 C C . PRO A 1 191 ? 4.510 -1.397 10.770 1.00 97.00 191 PRO A C 1
ATOM 1575 O O . PRO A 1 191 ? 4.266 -0.638 9.833 1.00 97.00 191 PRO A O 1
ATOM 1578 N N . ALA A 1 192 ? 5.636 -2.112 10.835 1.00 96.81 192 ALA A N 1
ATOM 1579 C CA . ALA A 1 192 ? 6.604 -2.223 9.749 1.00 96.81 192 ALA A CA 1
ATOM 1580 C C . ALA A 1 192 ? 6.463 -3.587 9.042 1.00 96.81 192 ALA A C 1
ATOM 1582 O O . ALA A 1 192 ? 6.861 -4.626 9.572 1.00 96.81 192 ALA A O 1
ATOM 1583 N N . HIS A 1 193 ? 5.899 -3.595 7.833 1.00 96.75 193 HIS A N 1
ATOM 1584 C CA . HIS A 1 193 ? 5.723 -4.780 6.992 1.00 96.75 193 HIS A CA 1
ATOM 1585 C C . HIS A 1 193 ? 6.501 -4.637 5.678 1.00 96.75 193 HIS A C 1
ATOM 1587 O O . HIS A 1 193 ? 5.943 -4.373 4.612 1.00 96.75 193 HIS A O 1
ATOM 1593 N N . CYS A 1 194 ? 7.815 -4.829 5.776 1.00 96.12 194 CYS A N 1
ATOM 1594 C CA . CYS A 1 194 ? 8.769 -4.647 4.686 1.00 96.12 194 CYS A CA 1
ATOM 1595 C C . CYS A 1 194 ? 9.535 -5.954 4.435 1.00 96.12 194 CYS A C 1
ATOM 1597 O O . CYS A 1 194 ? 10.644 -6.121 4.937 1.00 96.12 194 CYS A O 1
ATOM 1599 N N . PRO A 1 195 ? 8.947 -6.937 3.726 1.00 95.44 195 PRO A N 1
ATOM 1600 C CA . PRO A 1 195 ? 9.697 -8.116 3.307 1.00 95.44 195 PRO A CA 1
ATOM 1601 C C . PRO A 1 195 ? 10.789 -7.714 2.310 1.00 95.44 195 PRO A C 1
ATOM 1603 O O . PRO A 1 195 ? 10.599 -6.774 1.535 1.00 95.44 195 PRO A O 1
ATOM 1606 N N . SER A 1 196 ? 11.898 -8.457 2.273 1.00 95.25 196 SER A N 1
ATOM 1607 C CA . SER A 1 196 ? 12.929 -8.227 1.258 1.00 95.25 196 SER A CA 1
ATOM 1608 C C . SER A 1 196 ? 12.342 -8.322 -0.150 1.00 95.25 196 SER A C 1
ATOM 1610 O O . SER A 1 196 ? 11.473 -9.158 -0.434 1.00 95.25 196 SER A O 1
ATOM 1612 N N . VAL A 1 197 ? 12.835 -7.485 -1.060 1.00 94.56 197 VAL A N 1
ATOM 1613 C CA . VAL A 1 197 ? 12.316 -7.377 -2.429 1.00 94.56 197 VAL A CA 1
ATOM 1614 C C . VAL A 1 197 ? 12.362 -8.720 -3.157 1.00 94.56 197 VAL A C 1
ATOM 1616 O O . VAL A 1 197 ? 11.397 -9.102 -3.822 1.00 94.56 197 VAL A O 1
ATOM 1619 N N . ARG A 1 198 ? 13.438 -9.492 -2.966 1.00 94.88 198 ARG A N 1
ATOM 1620 C CA . ARG A 1 198 ? 13.572 -10.847 -3.521 1.00 94.88 198 ARG A CA 1
ATOM 1621 C C . ARG A 1 198 ? 12.477 -11.788 -3.015 1.00 94.88 198 ARG A C 1
ATOM 1623 O O . ARG A 1 198 ? 11.873 -12.515 -3.806 1.00 94.88 198 ARG A O 1
ATOM 1630 N N . ALA A 1 199 ? 12.217 -11.788 -1.705 1.00 95.50 199 ALA A N 1
ATOM 1631 C CA . ALA A 1 199 ? 11.178 -12.628 -1.119 1.00 95.50 199 ALA A CA 1
ATOM 1632 C C . ALA A 1 199 ? 9.787 -12.204 -1.604 1.00 95.50 199 ALA A C 1
ATOM 1634 O O . ALA A 1 199 ? 8.976 -13.068 -1.939 1.00 95.50 199 ALA A O 1
ATOM 1635 N N . CYS A 1 200 ? 9.534 -10.897 -1.693 1.00 96.19 200 CYS A N 1
ATOM 1636 C CA . CYS A 1 200 ? 8.279 -10.361 -2.201 1.00 96.19 200 CYS A CA 1
ATOM 1637 C C . CYS A 1 200 ? 8.033 -10.780 -3.657 1.00 96.19 200 CYS A C 1
ATOM 1639 O O . CYS A 1 200 ? 7.031 -11.436 -3.930 1.00 96.19 200 CYS A O 1
ATOM 1641 N N . TYR A 1 201 ? 8.966 -10.528 -4.583 1.00 96.38 201 TYR A N 1
ATOM 1642 C CA . TYR A 1 201 ? 8.789 -10.912 -5.990 1.00 96.38 201 TYR A CA 1
ATOM 1643 C C . TYR A 1 201 ? 8.608 -12.421 -6.186 1.00 96.38 201 TYR A C 1
ATOM 1645 O O . TYR A 1 201 ? 7.777 -12.844 -6.995 1.00 96.38 201 TYR A O 1
ATOM 1653 N N . CYS A 1 202 ? 9.334 -13.242 -5.425 1.00 97.00 202 CYS A N 1
ATOM 1654 C CA . CYS A 1 202 ? 9.184 -14.692 -5.481 1.00 97.00 202 CYS A CA 1
ATOM 1655 C C . CYS A 1 202 ? 7.805 -15.147 -4.987 1.00 97.00 202 CYS A C 1
ATOM 1657 O O . CYS A 1 202 ? 7.119 -15.889 -5.684 1.00 97.00 202 CYS A O 1
ATOM 1659 N N . LYS A 1 203 ? 7.373 -14.688 -3.808 1.00 97.38 203 LYS A N 1
ATOM 1660 C CA . LYS A 1 203 ? 6.125 -15.151 -3.186 1.00 97.38 203 LYS A CA 1
ATOM 1661 C C . LYS A 1 203 ? 4.878 -14.549 -3.829 1.00 97.38 203 LYS A C 1
ATOM 1663 O O . LYS A 1 203 ? 3.906 -15.261 -4.034 1.00 97.38 203 LYS A O 1
ATOM 1668 N N . VAL A 1 204 ? 4.910 -13.260 -4.169 1.00 96.81 204 VAL A N 1
ATOM 1669 C CA . VAL A 1 204 ? 3.758 -12.529 -4.721 1.00 96.81 204 VAL A CA 1
ATOM 1670 C C . VAL A 1 204 ? 3.601 -12.778 -6.218 1.00 96.81 204 VAL A C 1
ATOM 1672 O O . VAL A 1 204 ? 2.474 -12.894 -6.690 1.00 96.81 204 VAL A O 1
ATOM 1675 N N . PHE A 1 205 ? 4.704 -12.898 -6.966 1.00 95.94 205 PHE A N 1
ATOM 1676 C CA . PHE A 1 205 ? 4.680 -12.967 -8.435 1.00 95.94 205 PHE A CA 1
ATOM 1677 C C . PHE A 1 205 ? 5.351 -14.218 -9.031 1.00 95.94 205 PHE A C 1
ATOM 1679 O O . PHE A 1 205 ? 5.457 -14.344 -10.252 1.00 95.94 205 PHE A O 1
ATOM 1686 N N . GLY A 1 206 ? 5.857 -15.143 -8.213 1.00 96.12 206 GLY A N 1
ATOM 1687 C CA . GLY A 1 206 ? 6.577 -16.324 -8.707 1.00 96.12 206 GLY A CA 1
ATOM 1688 C C . GLY A 1 206 ? 7.920 -16.002 -9.382 1.00 96.12 206 GLY A C 1
ATOM 1689 O O . GLY A 1 206 ? 8.489 -16.854 -10.064 1.00 96.12 206 GLY A O 1
ATOM 1690 N N . ILE A 1 207 ? 8.443 -14.779 -9.235 1.00 94.62 207 ILE A N 1
ATOM 1691 C CA . ILE A 1 207 ? 9.709 -14.342 -9.843 1.00 94.62 207 ILE A CA 1
ATOM 1692 C C . ILE A 1 207 ? 10.839 -14.597 -8.839 1.00 94.62 207 ILE A C 1
ATOM 1694 O O . ILE A 1 207 ? 11.293 -13.699 -8.138 1.00 94.62 207 ILE A O 1
ATOM 1698 N N . CYS A 1 208 ? 11.254 -15.860 -8.721 1.00 94.12 208 CYS A N 1
ATOM 1699 C CA . CYS A 1 208 ? 12.208 -16.292 -7.690 1.00 94.12 208 CYS A CA 1
ATOM 1700 C C . CYS A 1 208 ? 13.674 -16.263 -8.134 1.00 94.12 208 CYS A C 1
ATOM 1702 O O . CYS A 1 208 ? 14.571 -16.083 -7.307 1.00 94.12 208 CYS A O 1
ATOM 1704 N N . ASN A 1 209 ? 13.927 -16.447 -9.432 1.00 91.06 209 ASN A N 1
ATOM 1705 C CA . ASN A 1 209 ? 15.273 -16.424 -9.997 1.00 91.06 209 ASN A CA 1
ATOM 1706 C C . ASN A 1 209 ? 15.642 -15.006 -10.434 1.00 91.06 209 ASN A C 1
ATOM 1708 O O . ASN A 1 209 ? 15.788 -14.729 -11.624 1.00 91.06 209 ASN A O 1
ATOM 1712 N N . ILE A 1 210 ? 15.696 -14.104 -9.459 1.00 88.75 210 ILE A N 1
ATOM 1713 C CA . ILE A 1 210 ? 16.036 -12.708 -9.673 1.00 88.75 210 ILE A CA 1
ATOM 1714 C C . ILE A 1 210 ? 17.253 -12.319 -8.852 1.00 88.75 210 ILE A C 1
ATOM 1716 O O . ILE A 1 210 ? 17.391 -12.739 -7.700 1.00 88.75 210 ILE A O 1
ATOM 1720 N N . ASP A 1 211 ? 18.124 -11.533 -9.477 1.00 87.56 211 ASP A N 1
ATOM 1721 C CA . ASP A 1 211 ? 19.272 -10.939 -8.818 1.00 87.56 211 ASP A CA 1
ATOM 1722 C C . ASP A 1 211 ? 18.923 -9.508 -8.408 1.00 87.56 211 ASP A C 1
ATOM 1724 O O . ASP A 1 211 ? 18.598 -8.665 -9.249 1.00 87.56 211 ASP A O 1
ATOM 1728 N N . CYS A 1 212 ? 18.901 -9.284 -7.100 1.00 88.38 212 CYS A N 1
ATOM 1729 C CA . CYS A 1 212 ? 18.636 -7.995 -6.483 1.00 88.38 212 CYS A CA 1
ATOM 1730 C C . CYS A 1 212 ? 19.817 -7.732 -5.551 1.00 88.38 212 CYS A C 1
ATOM 1732 O O . CYS A 1 212 ? 20.010 -8.479 -4.591 1.00 88.38 212 CYS A O 1
ATOM 1734 N N . GLU A 1 213 ? 20.624 -6.723 -5.878 1.00 84.31 213 GLU A N 1
ATOM 1735 C CA . GLU A 1 213 ? 21.868 -6.410 -5.162 1.00 84.31 213 GLU A CA 1
ATOM 1736 C C . GLU A 1 213 ? 21.605 -5.937 -3.726 1.00 84.31 213 GLU A C 1
ATOM 1738 O O . GLU A 1 213 ? 22.409 -6.181 -2.828 1.00 84.31 213 GLU A O 1
ATOM 1743 N N . GLU A 1 214 ? 20.452 -5.307 -3.500 1.00 88.12 214 GLU A N 1
ATOM 1744 C CA . GLU A 1 214 ? 20.048 -4.750 -2.214 1.00 88.12 214 GLU A CA 1
ATOM 1745 C C . GLU A 1 214 ? 18.764 -5.406 -1.697 1.00 88.12 214 GLU A C 1
ATOM 1747 O O . GLU A 1 214 ? 17.934 -5.919 -2.451 1.00 88.12 214 GLU A O 1
ATOM 1752 N N . GLU A 1 215 ? 18.555 -5.340 -0.382 1.00 88.06 215 GLU A N 1
ATOM 1753 C CA . GLU A 1 215 ? 17.355 -5.890 0.253 1.00 88.06 215 GLU A CA 1
ATOM 1754 C C . GLU A 1 215 ? 16.072 -5.169 -0.187 1.00 88.06 215 GLU A C 1
ATOM 1756 O O . GLU A 1 215 ? 15.038 -5.812 -0.391 1.00 88.06 215 GLU A O 1
ATOM 1761 N N . GLY A 1 216 ? 16.154 -3.844 -0.349 1.00 88.62 216 GLY A N 1
ATOM 1762 C CA . GLY A 1 216 ? 15.026 -2.957 -0.626 1.00 88.62 216 GLY A CA 1
ATOM 1763 C C . GLY A 1 216 ? 14.847 -2.565 -2.094 1.00 88.62 216 GLY A C 1
ATOM 1764 O O . GLY A 1 216 ? 13.876 -1.883 -2.432 1.00 88.62 216 GLY A O 1
ATOM 1765 N N . SER A 1 217 ? 15.739 -2.987 -2.993 1.00 90.81 217 SER A N 1
ATOM 1766 C CA . SER A 1 217 ? 15.697 -2.563 -4.392 1.00 90.81 217 SER A CA 1
ATOM 1767 C C . SER A 1 217 ? 16.004 -3.706 -5.358 1.00 90.81 217 SER A C 1
ATOM 1769 O O . SER A 1 217 ? 16.726 -4.649 -5.050 1.00 90.81 217 SER A O 1
ATOM 1771 N N . CYS A 1 218 ? 15.399 -3.654 -6.546 1.00 91.81 218 CYS A N 1
ATOM 1772 C CA . CYS A 1 218 ? 15.703 -4.593 -7.618 1.00 91.81 218 CYS A CA 1
ATOM 1773 C C . CYS A 1 218 ? 15.515 -3.903 -8.967 1.00 91.81 218 CYS A C 1
ATOM 1775 O O . CYS A 1 218 ? 14.410 -3.858 -9.512 1.00 91.81 218 CYS A O 1
ATOM 1777 N N . MET A 1 219 ? 16.606 -3.335 -9.486 1.00 87.19 219 MET A N 1
ATOM 1778 C CA . MET A 1 219 ? 16.601 -2.473 -10.678 1.00 87.19 219 MET A CA 1
ATOM 1779 C C . MET A 1 219 ? 16.106 -3.182 -11.943 1.00 87.19 219 MET A C 1
ATOM 1781 O O . MET A 1 219 ? 15.565 -2.548 -12.841 1.00 87.19 219 MET A O 1
ATOM 1785 N N . SER A 1 220 ? 16.218 -4.511 -11.999 1.00 87.62 220 SER A N 1
ATOM 1786 C CA . SER A 1 220 ? 15.664 -5.320 -13.090 1.00 87.62 220 SER A CA 1
ATOM 1787 C C . SER A 1 220 ? 14.129 -5.409 -13.079 1.00 87.62 220 SER A C 1
ATOM 1789 O O . SER A 1 220 ? 13.538 -5.893 -14.047 1.00 87.62 220 SER A O 1
ATOM 1791 N N . ARG A 1 221 ? 13.465 -4.966 -12.002 1.00 91.31 221 ARG A N 1
ATOM 1792 C CA . ARG A 1 221 ? 11.997 -4.962 -11.869 1.00 91.31 221 ARG A CA 1
ATOM 1793 C C . ARG A 1 221 ? 11.400 -3.587 -11.727 1.00 91.31 221 ARG A C 1
ATOM 1795 O O . ARG A 1 221 ? 10.337 -3.354 -12.287 1.00 91.31 221 ARG A O 1
ATOM 1802 N N . TYR A 1 222 ? 12.034 -2.729 -10.944 1.00 93.12 222 TYR A N 1
ATOM 1803 C CA . TYR A 1 222 ? 11.467 -1.437 -10.624 1.00 93.12 222 TYR A CA 1
ATOM 1804 C C . TYR A 1 222 ? 12.553 -0.409 -10.348 1.00 93.12 222 TYR A C 1
ATOM 1806 O O . TYR A 1 222 ? 13.427 -0.611 -9.500 1.00 93.12 222 TYR A O 1
ATOM 1814 N N . THR A 1 223 ? 12.392 0.733 -11.004 1.00 92.00 223 THR A N 1
ATOM 1815 C CA . THR A 1 223 ? 13.131 1.962 -10.743 1.00 92.00 223 THR A CA 1
ATOM 1816 C C . THR A 1 223 ? 12.106 3.064 -10.523 1.00 92.00 223 THR A C 1
ATOM 1818 O O . THR A 1 223 ? 11.144 3.173 -11.287 1.00 92.00 223 THR A O 1
ATOM 1821 N N . LEU A 1 224 ? 12.287 3.876 -9.480 1.00 91.25 224 LEU A N 1
ATOM 1822 C CA . LEU A 1 224 ? 11.423 5.029 -9.239 1.00 91.25 224 LEU A CA 1
ATOM 1823 C C . LEU A 1 224 ? 11.583 6.019 -10.408 1.00 91.25 224 LEU A C 1
ATOM 1825 O O . LEU A 1 224 ? 12.717 6.418 -10.689 1.00 91.25 224 LEU A O 1
ATOM 1829 N N . PRO A 1 225 ? 10.503 6.396 -11.117 1.00 91.75 225 PRO A N 1
ATOM 1830 C CA . PRO A 1 225 ? 10.636 7.298 -12.248 1.00 91.75 225 PRO A CA 1
ATOM 1831 C C . PRO A 1 225 ? 10.942 8.731 -11.801 1.00 91.75 225 PRO A C 1
ATOM 1833 O O . PRO A 1 225 ? 10.605 9.118 -10.680 1.00 91.75 225 PRO A O 1
ATOM 1836 N N . PRO A 1 226 ? 11.510 9.555 -12.698 1.00 90.31 226 PRO A N 1
ATOM 1837 C CA . PRO A 1 226 ? 11.833 10.949 -12.395 1.00 90.31 226 PRO A CA 1
ATOM 1838 C C . PRO A 1 226 ? 10.592 11.825 -12.164 1.00 90.31 226 PRO A C 1
ATOM 1840 O O . PRO A 1 226 ? 10.686 12.859 -11.507 1.00 90.31 226 PRO A O 1
ATOM 1843 N N . PHE A 1 227 ? 9.429 11.424 -12.690 1.00 90.38 227 PHE A N 1
ATOM 1844 C CA . PHE A 1 227 ? 8.168 12.145 -12.539 1.00 90.38 227 PHE A CA 1
ATOM 1845 C C . PHE A 1 227 ? 7.014 11.178 -12.264 1.00 90.38 227 PHE A C 1
ATOM 1847 O O . PHE A 1 227 ? 6.966 10.076 -12.810 1.00 90.38 227 PHE A O 1
ATOM 1854 N N . ALA A 1 228 ? 6.033 11.627 -11.475 1.00 85.62 228 ALA A N 1
ATOM 1855 C CA . ALA A 1 228 ? 4.833 10.846 -11.158 1.00 85.62 228 ALA A CA 1
ATOM 1856 C C . ALA A 1 228 ? 3.886 10.652 -12.361 1.00 85.62 228 ALA A C 1
ATOM 1858 O O . ALA A 1 228 ? 3.017 9.781 -12.333 1.00 85.62 228 ALA A O 1
ATOM 1859 N N . THR A 1 229 ? 4.032 11.454 -13.418 1.00 89.81 229 THR A N 1
ATOM 1860 C CA . THR A 1 229 ? 3.219 11.348 -14.636 1.00 89.81 229 THR A CA 1
ATOM 1861 C C . THR A 1 229 ? 4.036 10.678 -15.732 1.00 89.81 229 THR A C 1
ATOM 1863 O O . THR A 1 229 ? 5.141 11.122 -16.055 1.00 89.81 229 THR A O 1
ATOM 1866 N N . LEU A 1 230 ? 3.488 9.600 -16.294 1.00 92.56 230 LEU A N 1
ATOM 1867 C CA . LEU A 1 230 ? 4.067 8.943 -17.462 1.00 92.56 230 LEU A CA 1
ATOM 1868 C C . LEU A 1 230 ? 3.872 9.830 -18.706 1.00 92.56 230 LEU A C 1
ATOM 1870 O O . LEU A 1 230 ? 2.828 10.482 -18.812 1.00 92.56 230 LEU A O 1
ATOM 1874 N N . PRO A 1 231 ? 4.833 9.860 -19.642 1.00 93.88 231 PRO A N 1
ATOM 1875 C CA . PRO A 1 231 ? 4.704 10.620 -20.880 1.00 93.88 231 PRO A CA 1
ATOM 1876 C C . PRO A 1 231 ? 3.568 10.076 -21.756 1.00 93.88 231 PRO A C 1
ATOM 1878 O O . PRO A 1 231 ? 3.222 8.890 -21.715 1.00 93.88 231 PRO A O 1
ATOM 1881 N N . GLU A 1 232 ? 2.996 10.951 -22.581 1.00 93.88 232 GLU A N 1
ATOM 1882 C CA . GLU A 1 232 ? 2.062 10.536 -23.625 1.00 93.88 232 GLU A CA 1
ATOM 1883 C C . GLU A 1 232 ? 2.767 9.578 -24.602 1.00 93.88 232 GLU A C 1
ATOM 1885 O O . GLU A 1 232 ? 3.906 9.810 -24.997 1.00 93.88 232 GLU A O 1
ATOM 1890 N N . GLY A 1 233 ? 2.107 8.471 -24.957 1.00 92.25 233 GLY A N 1
ATOM 1891 C CA . GLY A 1 233 ? 2.698 7.421 -25.796 1.00 92.25 233 GLY A CA 1
ATOM 1892 C C . GLY A 1 233 ? 3.435 6.312 -25.032 1.00 92.25 233 GLY A C 1
ATOM 1893 O O . GLY A 1 233 ? 3.951 5.385 -25.655 1.00 92.25 233 GLY A O 1
ATOM 1894 N N . TRP A 1 234 ? 3.463 6.335 -23.695 1.00 93.88 234 TRP A N 1
ATOM 1895 C CA . TRP A 1 234 ? 3.947 5.201 -22.897 1.00 93.88 234 TRP A CA 1
ATOM 1896 C C . TRP A 1 234 ? 3.165 3.904 -23.224 1.00 93.88 234 TRP A C 1
ATOM 1898 O O . TRP A 1 234 ? 1.936 3.957 -23.302 1.00 93.88 234 TRP A O 1
ATOM 1908 N N . PRO A 1 235 ? 3.815 2.729 -23.385 1.00 93.31 235 PRO A N 1
ATOM 1909 C CA . PRO A 1 235 ? 5.212 2.410 -23.078 1.00 93.31 235 PRO A CA 1
ATOM 1910 C C . PRO A 1 235 ? 6.206 2.579 -24.246 1.00 93.31 235 PRO A C 1
ATOM 1912 O O . PRO A 1 235 ? 7.324 2.079 -24.166 1.00 93.31 235 PRO A O 1
ATOM 1915 N N . TYR A 1 236 ? 5.826 3.258 -25.325 1.00 94.38 236 TYR A N 1
ATOM 1916 C CA . TYR A 1 236 ? 6.658 3.389 -26.528 1.00 94.38 236 TYR A CA 1
ATOM 1917 C C . TYR A 1 236 ? 7.453 4.697 -26.584 1.00 94.38 236 TYR A C 1
ATOM 1919 O O . TYR A 1 236 ? 8.435 4.770 -27.309 1.00 94.38 236 TYR A O 1
ATOM 1927 N N . VAL A 1 237 ? 7.076 5.697 -25.785 1.00 94.69 237 VAL A N 1
ATOM 1928 C CA . VAL A 1 237 ? 7.782 6.982 -25.666 1.00 94.69 237 VAL A CA 1
ATOM 1929 C C . VAL A 1 237 ? 8.348 7.136 -24.252 1.00 94.69 237 VAL A C 1
ATOM 1931 O O . VAL A 1 237 ? 7.676 6.815 -23.265 1.00 94.69 237 VAL A O 1
ATOM 1934 N N . GLY A 1 238 ? 9.607 7.566 -24.152 1.00 92.75 238 GLY A N 1
ATOM 1935 C CA . GLY A 1 238 ? 10.315 7.831 -22.897 1.00 92.75 238 GLY A CA 1
ATOM 1936 C C . GLY A 1 238 ? 10.079 9.238 -22.337 1.00 92.75 238 GLY A C 1
ATOM 1937 O O . GLY A 1 238 ? 9.444 10.088 -22.957 1.00 92.75 238 GLY A O 1
ATOM 1938 N N . TRP A 1 239 ? 10.607 9.510 -21.139 1.00 92.44 239 TRP A N 1
ATOM 1939 C CA . TRP A 1 239 ? 10.560 10.855 -20.532 1.00 92.44 239 TRP A CA 1
ATOM 1940 C C . TRP A 1 239 ? 11.412 11.898 -21.257 1.00 92.44 239 TRP A C 1
ATOM 1942 O O . TRP A 1 239 ? 11.227 13.094 -21.054 1.00 92.44 239 TRP A O 1
ATOM 1952 N N . ASP A 1 240 ? 12.345 11.448 -22.087 1.00 92.81 240 ASP A N 1
ATOM 1953 C CA . ASP A 1 240 ? 13.141 12.267 -22.993 1.00 92.81 240 ASP A CA 1
ATOM 1954 C C . ASP A 1 240 ? 12.412 12.570 -24.315 1.00 92.81 240 ASP A C 1
ATOM 1956 O O . ASP A 1 240 ? 12.994 13.199 -25.196 1.00 92.81 240 ASP A O 1
ATOM 1960 N N . TYR A 1 241 ? 11.145 12.152 -24.438 1.00 91.25 241 TYR A N 1
ATOM 1961 C CA . TYR A 1 241 ? 10.297 12.283 -25.625 1.00 91.25 241 TYR A CA 1
ATOM 1962 C C . TYR A 1 241 ? 10.811 11.532 -26.863 1.00 91.25 241 TYR A C 1
ATOM 1964 O O . TYR A 1 241 ? 10.345 11.794 -27.971 1.00 91.25 241 TYR A O 1
ATOM 1972 N N . ASN A 1 242 ? 11.734 10.582 -26.684 1.00 94.44 242 ASN A N 1
ATOM 1973 C CA . ASN A 1 242 ? 12.219 9.714 -27.753 1.00 94.44 242 ASN A CA 1
ATOM 1974 C C . ASN A 1 242 ? 11.533 8.343 -27.723 1.00 94.44 242 ASN A C 1
ATOM 1976 O O . ASN A 1 242 ? 10.953 7.930 -26.711 1.00 94.44 242 ASN A O 1
ATOM 1980 N N . ASP A 1 243 ? 11.643 7.623 -28.841 1.00 94.56 243 ASP A N 1
ATOM 1981 C CA . ASP A 1 243 ? 11.199 6.237 -28.940 1.00 94.56 243 ASP A CA 1
ATOM 1982 C C . ASP A 1 243 ? 11.961 5.351 -27.950 1.00 94.56 243 ASP A C 1
ATOM 1984 O O . ASP A 1 243 ? 13.186 5.403 -27.813 1.00 94.56 243 ASP A O 1
ATOM 1988 N N . ARG A 1 244 ? 11.214 4.479 -27.284 1.00 92.88 244 ARG A N 1
ATOM 1989 C CA . ARG A 1 244 ? 11.705 3.518 -26.307 1.00 92.88 244 ARG A CA 1
ATOM 1990 C C . ARG A 1 244 ? 11.334 2.105 -26.739 1.00 92.88 244 ARG A C 1
ATOM 1992 O O . ARG A 1 244 ? 10.227 1.831 -27.195 1.00 92.88 244 ARG A O 1
ATOM 1999 N N . THR A 1 245 ? 12.250 1.171 -26.491 1.00 91.12 245 THR A N 1
ATOM 2000 C CA . THR A 1 245 ? 11.938 -0.260 -26.565 1.00 91.12 245 THR A CA 1
ATOM 2001 C C . THR A 1 245 ? 11.302 -0.723 -25.261 1.00 91.12 245 THR A C 1
ATOM 2003 O O . THR A 1 245 ? 11.823 -0.475 -24.173 1.00 91.12 245 THR A O 1
ATOM 2006 N N . ARG A 1 246 ? 10.172 -1.416 -25.377 1.00 88.75 246 ARG A N 1
ATOM 2007 C CA . ARG A 1 246 ? 9.483 -2.014 -24.241 1.00 88.75 246 ARG A CA 1
ATOM 2008 C C . ARG A 1 246 ? 10.354 -3.095 -23.576 1.00 88.75 246 ARG A C 1
ATOM 2010 O O . ARG A 1 246 ? 10.996 -3.880 -24.269 1.00 88.75 246 ARG A O 1
ATOM 2017 N N . ALA A 1 247 ? 10.357 -3.160 -22.247 1.00 86.75 247 ALA A N 1
ATOM 2018 C CA . ALA A 1 247 ? 11.146 -4.134 -21.496 1.00 86.75 247 ALA A CA 1
ATOM 2019 C C . ALA A 1 247 ? 10.577 -5.565 -21.562 1.00 86.75 247 ALA A C 1
ATOM 2021 O O . ALA A 1 247 ? 11.329 -6.533 -21.454 1.00 86.75 247 ALA A O 1
ATOM 2022 N N . GLY A 1 248 ? 9.259 -5.714 -21.734 1.00 79.50 248 GLY A N 1
ATOM 2023 C CA . GLY A 1 248 ? 8.589 -7.008 -21.888 1.00 79.50 248 GLY A CA 1
ATOM 2024 C C . GLY A 1 248 ? 7.697 -7.115 -23.134 1.00 79.50 248 GLY A C 1
ATOM 2025 O O . GLY A 1 248 ? 7.371 -6.110 -23.762 1.00 79.50 248 GLY A O 1
ATOM 2026 N N . PRO A 1 249 ? 7.257 -8.330 -23.506 1.00 72.25 249 PRO A N 1
ATOM 2027 C CA . PRO A 1 249 ? 6.330 -8.527 -24.620 1.00 72.25 249 PRO A CA 1
ATOM 2028 C C . PRO A 1 249 ? 4.950 -7.906 -24.346 1.00 72.25 249 PRO A C 1
ATOM 2030 O O . PRO A 1 249 ? 4.502 -7.819 -23.198 1.00 72.25 249 PRO A O 1
ATOM 2033 N N . GLU A 1 250 ? 4.246 -7.500 -25.407 1.00 65.56 250 GLU A N 1
ATOM 2034 C CA . GLU A 1 250 ? 2.812 -7.177 -25.381 1.00 65.56 250 GLU A CA 1
ATOM 2035 C C . GLU A 1 250 ? 2.019 -8.442 -25.061 1.00 65.56 250 GLU A C 1
ATOM 2037 O O . GLU A 1 250 ? 1.763 -9.280 -25.918 1.00 65.56 250 GLU A O 1
ATOM 2042 N N . GLY A 1 251 ? 1.789 -8.643 -23.761 1.00 55.94 251 GLY A N 1
ATOM 2043 C CA . GLY A 1 251 ? 1.079 -9.798 -23.237 1.00 55.94 251 GLY A CA 1
ATOM 2044 C C . GLY A 1 251 ? -0.371 -9.834 -23.671 1.00 55.94 251 GLY A C 1
ATOM 2045 O O . GLY A 1 251 ? -1.000 -8.761 -23.749 1.00 55.94 251 GLY A O 1
#

Secondary structure (DSSP, 8-state):
--EEEEEEPTTSS-EEPP---TT---S-TTSHHHHHHHHTGGG--SEEEEE-S-SB-TTSSSTT-BHHHHHHH--HHHHHHHSEEES---TTTTTTTSB-TTTSTT---SSS-THHHHHHHHHHHSTTSPPPS-BEE-STT-EEEEHHHHHTS-HHHHHHHHHHHHH--S-HHHHHHHHHHHHHHHTT--SEE---HHHHHHHHHS--S---SSSS-BTTTB---SSSSPPTTTTTB-TTSSB---SS---

Sequence (251 aa):
MAQVFGVADPTGSGWRPAKALVHQQRALKSDFRRSYIIENYDVLADNFLFLHPNRYQWHNDDPDYDGVPMLRRFQMAYLEQEGYVNIRCAWQLGCPDEIKPLQEEGEHRADVHAGGDYKRAFELLFPGEEVPEYVGVSCCAQFAATKEKIRERPKSDYERYRKWLLETDLEDSISGRVMEYSWHIIFGKPPAHCPSVRACYCKVFGICNIDCEEEGSCMSRYTLPPFATLPEGWPYVGWDYNDRTRAGPEG